Protein AF-A0A960ZKA9-F1 (afdb_monomer)

pLDDT: mean 83.24, std 16.45, range [34.72, 97.81]

Structure (mmCIF, N/CA/C/O backbone):
data_AF-A0A960ZKA9-F1
#
_entry.id   AF-A0A960ZKA9-F1
#
loop_
_atom_site.group_PDB
_atom_site.id
_atom_site.type_symbol
_atom_site.label_atom_id
_atom_site.label_alt_id
_atom_site.label_comp_id
_atom_site.label_asym_id
_atom_site.label_entity_id
_atom_site.label_seq_id
_atom_site.pdbx_PDB_ins_code
_atom_site.Cartn_x
_atom_site.Cartn_y
_atom_site.Cartn_z
_atom_site.occupancy
_atom_site.B_iso_or_equiv
_atom_site.auth_seq_id
_atom_site.auth_comp_id
_atom_site.auth_asym_id
_atom_site.auth_atom_id
_atom_site.pdbx_PDB_model_num
ATOM 1 N N . MET A 1 1 ? 3.358 -54.746 -3.553 1.00 41.62 1 MET A N 1
ATOM 2 C CA . MET A 1 1 ? 4.132 -53.650 -4.175 1.00 41.62 1 MET A CA 1
ATOM 3 C C . MET A 1 1 ? 4.213 -52.519 -3.163 1.00 41.62 1 MET A C 1
ATOM 5 O O . MET A 1 1 ? 3.172 -52.008 -2.783 1.00 41.62 1 MET A O 1
ATOM 9 N N . LYS A 1 2 ? 5.404 -52.227 -2.625 1.00 34.72 2 LYS A N 1
ATOM 10 C CA . LYS A 1 2 ? 5.626 -51.070 -1.739 1.00 34.72 2 LYS A CA 1
ATOM 11 C C . LYS A 1 2 ? 5.834 -49.834 -2.626 1.00 34.72 2 LYS A C 1
ATOM 13 O O . LYS A 1 2 ? 6.643 -49.948 -3.547 1.00 34.72 2 LYS A O 1
ATOM 18 N N . PRO A 1 3 ? 5.165 -48.696 -2.384 1.00 40.94 3 PRO A N 1
ATOM 19 C CA . PRO A 1 3 ? 5.492 -47.473 -3.094 1.00 40.94 3 PRO A CA 1
ATOM 20 C C . PRO A 1 3 ? 6.845 -46.967 -2.589 1.00 40.94 3 PRO A C 1
ATOM 22 O O . PRO A 1 3 ? 7.052 -46.793 -1.387 1.00 40.94 3 PRO A O 1
ATOM 25 N N . SER A 1 4 ? 7.783 -46.781 -3.513 1.00 42.44 4 SER A N 1
ATOM 26 C CA . SER A 1 4 ? 9.026 -46.064 -3.262 1.00 42.44 4 SER A CA 1
ATOM 27 C C . SER A 1 4 ? 8.693 -44.580 -3.121 1.00 42.44 4 SER A C 1
ATOM 29 O O . SER A 1 4 ? 8.422 -43.918 -4.121 1.00 42.44 4 SER A O 1
ATOM 31 N N . PHE A 1 5 ? 8.696 -44.067 -1.891 1.00 46.38 5 PHE A N 1
ATOM 32 C CA . PHE A 1 5 ? 8.705 -42.627 -1.649 1.00 46.38 5 PHE A CA 1
ATOM 33 C C . PHE A 1 5 ? 9.941 -42.030 -2.331 1.00 46.38 5 PHE A C 1
ATOM 35 O O . PHE A 1 5 ? 11.070 -42.471 -2.097 1.00 46.38 5 PHE A O 1
ATOM 42 N N . GLY A 1 6 ? 9.710 -41.092 -3.248 1.00 52.59 6 GLY A N 1
ATOM 43 C CA . GLY A 1 6 ? 10.745 -40.528 -4.097 1.00 52.59 6 GLY A CA 1
ATOM 44 C C . GLY A 1 6 ? 11.708 -39.679 -3.278 1.00 52.59 6 GLY A C 1
ATOM 45 O O . GLY A 1 6 ? 11.325 -38.671 -2.698 1.00 52.59 6 GLY A O 1
ATOM 46 N N . PHE A 1 7 ? 12.989 -40.042 -3.299 1.00 50.56 7 PHE A N 1
ATOM 47 C CA . PHE A 1 7 ? 14.103 -39.289 -2.707 1.00 50.56 7 PHE A CA 1
ATOM 48 C C . PHE A 1 7 ? 14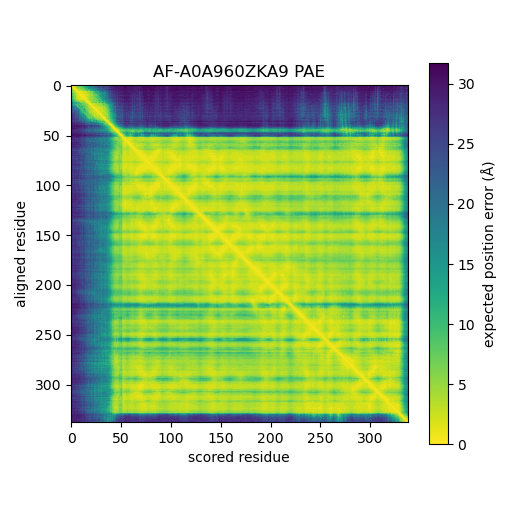.103 -37.785 -3.078 1.00 50.56 7 PHE A C 1
ATOM 50 O O . PHE A 1 7 ? 14.606 -36.955 -2.326 1.00 50.56 7 PHE A O 1
ATOM 57 N N . ARG A 1 8 ? 13.474 -37.421 -4.207 1.00 48.00 8 ARG A N 1
ATOM 58 C CA . ARG A 1 8 ? 13.276 -36.035 -4.657 1.00 48.00 8 ARG A CA 1
ATOM 59 C C . ARG A 1 8 ? 12.312 -35.214 -3.785 1.00 48.00 8 ARG A C 1
ATOM 61 O O . ARG A 1 8 ? 12.590 -34.043 -3.566 1.00 48.00 8 ARG A O 1
ATOM 68 N N . GLU A 1 9 ? 11.243 -35.800 -3.242 1.00 50.28 9 GLU A N 1
ATOM 69 C CA . GLU A 1 9 ? 10.318 -35.082 -2.341 1.00 50.28 9 GLU A CA 1
ATOM 70 C C . GLU A 1 9 ? 10.948 -34.811 -0.972 1.00 50.28 9 GLU A C 1
ATOM 72 O O . GLU A 1 9 ? 10.720 -33.763 -0.371 1.00 50.28 9 GLU A O 1
ATOM 77 N N . VAL A 1 10 ? 11.794 -35.728 -0.495 1.00 52.53 10 VAL A N 1
ATOM 78 C CA . VAL A 1 10 ? 12.531 -35.560 0.766 1.00 52.53 10 VAL A CA 1
ATOM 79 C C . VAL A 1 10 ? 13.579 -34.451 0.635 1.00 52.53 10 VAL A C 1
ATOM 81 O O . VAL A 1 10 ? 13.712 -33.625 1.534 1.00 52.53 10 VAL A O 1
ATOM 84 N N . LEU A 1 11 ? 14.275 -34.376 -0.504 1.00 44.28 11 LEU A N 1
ATOM 85 C CA . LEU A 1 11 ? 15.235 -33.306 -0.796 1.00 44.28 11 LEU A CA 1
ATOM 86 C C . LEU A 1 11 ? 14.566 -31.935 -0.958 1.00 44.28 11 LEU A C 1
ATOM 88 O O . LEU A 1 11 ? 15.066 -30.966 -0.395 1.00 44.28 11 LEU A O 1
ATOM 92 N N . ALA A 1 12 ? 13.424 -31.843 -1.647 1.00 49.66 12 ALA A N 1
ATOM 93 C CA . ALA A 1 12 ? 12.687 -30.583 -1.780 1.00 49.66 12 ALA A CA 1
ATOM 94 C C . ALA A 1 12 ? 12.218 -30.042 -0.416 1.00 49.66 12 ALA A C 1
ATOM 96 O O . ALA A 1 12 ? 12.373 -28.855 -0.130 1.00 49.66 12 ALA A O 1
ATOM 97 N N . ARG A 1 13 ? 11.741 -30.923 0.476 1.00 45.09 13 ARG A N 1
ATOM 98 C CA . ARG A 1 13 ? 11.375 -30.544 1.851 1.00 45.09 13 ARG A CA 1
ATOM 99 C C . ARG A 1 13 ? 12.590 -30.134 2.691 1.00 45.09 13 ARG A C 1
ATOM 101 O O . ARG A 1 13 ? 12.490 -29.184 3.455 1.00 45.09 13 ARG A O 1
ATOM 108 N N . LEU A 1 14 ? 13.746 -30.782 2.523 1.00 37.84 14 LEU A N 1
ATOM 109 C CA . LEU A 1 14 ? 14.988 -30.413 3.222 1.00 37.84 14 LEU A CA 1
ATOM 110 C C . LEU A 1 14 ? 15.571 -29.063 2.764 1.00 37.84 14 LEU A C 1
ATOM 112 O O . LEU A 1 14 ? 16.174 -28.361 3.577 1.00 37.84 14 LEU A O 1
ATOM 116 N N . PHE A 1 15 ? 15.380 -28.677 1.498 1.00 43.25 15 PHE A N 1
ATOM 117 C CA . PHE A 1 15 ? 15.759 -27.347 1.005 1.00 43.25 15 PHE A CA 1
ATOM 118 C C . PHE A 1 15 ? 14.801 -26.252 1.497 1.00 43.25 15 PHE A C 1
ATOM 120 O O . PHE A 1 15 ? 15.273 -25.217 1.960 1.00 43.25 15 PHE A O 1
ATOM 127 N N . ALA A 1 16 ? 13.485 -26.501 1.503 1.00 46.50 16 ALA A N 1
ATOM 128 C CA . ALA A 1 16 ? 12.503 -25.567 2.066 1.00 46.50 16 ALA A CA 1
ATOM 129 C C . ALA A 1 16 ? 12.728 -25.319 3.571 1.00 46.50 16 ALA A C 1
ATOM 131 O O . ALA A 1 16 ? 12.686 -24.177 4.026 1.00 46.50 16 ALA A O 1
ATOM 132 N N . TYR A 1 17 ? 13.067 -26.370 4.329 1.00 43.31 17 TYR A N 1
ATOM 133 C CA . TYR A 1 17 ? 13.415 -26.252 5.748 1.00 43.31 17 TYR A CA 1
ATOM 134 C C . TYR A 1 17 ? 14.697 -25.438 5.985 1.00 43.31 17 TYR A C 1
ATOM 136 O O . TYR A 1 17 ? 14.750 -24.650 6.926 1.00 43.31 17 TYR A O 1
ATOM 144 N N . ASN A 1 18 ? 15.725 -25.586 5.141 1.00 39.25 18 ASN A N 1
ATOM 145 C CA . ASN A 1 18 ? 16.979 -24.841 5.301 1.00 39.25 18 ASN A CA 1
ATOM 146 C C . ASN A 1 18 ? 16.810 -23.338 5.052 1.00 39.25 18 ASN A C 1
ATOM 148 O O . ASN A 1 18 ? 17.348 -22.553 5.826 1.00 39.25 18 ASN A O 1
ATOM 152 N N . VAL A 1 19 ? 16.027 -22.938 4.040 1.00 49.00 19 VAL A N 1
ATOM 153 C CA . VAL A 1 19 ? 15.750 -21.516 3.757 1.00 49.00 19 VAL A CA 1
ATOM 154 C C . VAL A 1 19 ? 15.014 -20.862 4.931 1.00 49.00 19 VAL A C 1
ATOM 156 O O . VAL A 1 19 ? 15.377 -19.758 5.344 1.00 49.00 19 VAL A O 1
ATOM 159 N N . TRP A 1 20 ? 14.048 -21.572 5.522 1.00 41.81 20 TRP A N 1
ATOM 160 C CA . TRP A 1 20 ? 13.315 -21.133 6.712 1.00 41.81 20 TRP A CA 1
ATOM 161 C C . TRP A 1 20 ? 14.233 -20.936 7.929 1.00 41.81 20 TRP A C 1
ATOM 163 O O . TRP A 1 20 ? 14.179 -19.889 8.573 1.00 41.81 20 TRP A O 1
ATOM 173 N N . TYR A 1 21 ? 15.143 -21.878 8.207 1.00 46.72 21 TYR A N 1
ATOM 174 C CA . TYR A 1 21 ? 16.095 -21.747 9.318 1.00 46.72 21 TYR A CA 1
ATOM 175 C C . TYR A 1 21 ? 17.110 -20.619 9.115 1.00 46.72 21 TYR A C 1
ATOM 177 O O . TYR A 1 21 ? 17.414 -19.921 10.080 1.00 46.72 21 TYR A O 1
ATOM 185 N N . THR A 1 22 ? 17.605 -20.388 7.894 1.00 47.97 22 THR A N 1
ATOM 186 C CA . THR A 1 22 ? 18.491 -19.242 7.615 1.00 47.97 22 THR A CA 1
ATOM 187 C C . THR A 1 22 ? 17.783 -17.901 7.776 1.00 47.97 22 THR A C 1
ATOM 189 O O . THR A 1 22 ? 18.390 -16.968 8.294 1.00 47.97 22 THR A O 1
ATOM 192 N N . ARG A 1 23 ? 16.496 -17.803 7.409 1.00 48.22 23 ARG A N 1
ATOM 193 C CA . ARG A 1 23 ? 15.689 -16.591 7.624 1.00 48.22 23 ARG A CA 1
ATOM 194 C C . ARG A 1 23 ? 15.416 -16.357 9.109 1.00 48.22 23 ARG A C 1
ATOM 196 O O . ARG A 1 23 ? 15.652 -15.258 9.588 1.00 48.22 23 ARG A O 1
ATOM 203 N N . ILE A 1 24 ? 15.039 -17.395 9.861 1.00 55.94 24 ILE A N 1
ATOM 204 C CA . ILE A 1 24 ? 14.863 -17.311 11.322 1.00 55.94 24 ILE A CA 1
ATOM 205 C C . ILE A 1 24 ? 16.167 -16.913 12.022 1.00 55.94 24 ILE A C 1
ATOM 207 O O . ILE A 1 24 ? 16.141 -16.077 12.920 1.00 55.94 24 ILE A O 1
ATOM 211 N N . PHE A 1 25 ? 17.311 -17.477 11.619 1.00 52.53 25 PHE A N 1
ATOM 212 C CA . PHE A 1 25 ? 18.606 -17.108 12.197 1.00 52.53 25 PHE A CA 1
ATOM 213 C C . PHE A 1 25 ? 18.996 -15.666 11.869 1.00 52.53 25 PHE A C 1
ATOM 215 O O . PHE A 1 25 ? 19.505 -14.984 12.751 1.00 52.53 25 PHE A O 1
ATOM 222 N N . ALA A 1 26 ? 18.734 -15.183 10.651 1.00 56.62 26 ALA A N 1
ATOM 223 C CA . ALA A 1 26 ? 18.973 -13.788 10.284 1.00 56.62 26 ALA A CA 1
ATOM 224 C C . ALA A 1 26 ? 18.063 -12.825 11.069 1.00 56.62 26 ALA A C 1
ATOM 226 O O . ALA A 1 26 ? 18.547 -11.820 11.579 1.00 56.62 26 ALA A O 1
ATOM 227 N N . ILE A 1 27 ? 16.785 -13.181 11.252 1.00 55.78 27 ILE A N 1
ATOM 228 C CA . ILE A 1 27 ? 15.822 -12.437 12.079 1.00 55.78 27 ILE A CA 1
ATOM 229 C C . ILE A 1 27 ? 16.296 -12.389 13.540 1.00 55.78 27 ILE A C 1
ATOM 231 O O . ILE A 1 27 ? 16.401 -11.314 14.122 1.00 55.78 27 ILE A O 1
ATOM 235 N N . LEU A 1 28 ? 16.666 -13.532 14.131 1.00 53.75 28 LEU A N 1
ATOM 236 C CA . LEU A 1 28 ? 17.176 -13.601 15.507 1.00 53.75 28 LEU A CA 1
ATOM 237 C C . LEU A 1 28 ? 18.485 -12.826 15.691 1.00 53.75 28 LEU A C 1
ATOM 239 O O . LEU A 1 28 ? 18.663 -12.174 16.717 1.00 53.75 28 LEU A O 1
ATOM 243 N N . PHE A 1 29 ? 19.397 -12.880 14.718 1.00 53.72 29 PHE A N 1
ATOM 244 C CA . PHE A 1 29 ? 20.678 -12.177 14.794 1.00 53.72 29 PHE A CA 1
ATOM 245 C C . PHE A 1 29 ? 20.518 -10.662 14.596 1.00 53.72 29 PHE A C 1
ATOM 247 O O . PHE A 1 29 ? 21.179 -9.895 15.293 1.00 53.72 29 PHE A O 1
ATOM 254 N N . GLY A 1 30 ? 19.598 -10.227 13.726 1.00 55.41 30 GLY A N 1
ATOM 255 C CA . GLY A 1 30 ? 19.222 -8.818 13.568 1.00 55.41 30 GLY A CA 1
ATOM 256 C C . GLY A 1 30 ? 18.557 -8.242 14.822 1.00 55.41 30 GLY A C 1
ATOM 257 O O . GLY A 1 30 ? 18.930 -7.164 15.278 1.00 55.41 30 GLY A O 1
ATOM 258 N N . ILE A 1 31 ? 17.653 -9.000 15.454 1.00 55.69 31 ILE A N 1
ATOM 259 C CA . ILE A 1 31 ? 16.994 -8.601 16.710 1.00 55.69 31 ILE A CA 1
ATOM 260 C C . ILE A 1 31 ? 18.002 -8.519 17.869 1.00 55.69 31 ILE A C 1
ATOM 262 O O . ILE A 1 31 ? 17.953 -7.578 18.661 1.00 55.69 31 ILE A O 1
ATOM 266 N N . LEU A 1 32 ? 18.943 -9.467 17.970 1.00 52.81 32 LEU A N 1
ATOM 267 C CA . LEU A 1 32 ? 19.954 -9.485 19.037 1.00 52.81 32 LEU A CA 1
ATOM 268 C C . LEU A 1 32 ? 20.963 -8.331 18.939 1.00 52.81 32 LEU A C 1
ATOM 270 O O . LEU A 1 32 ? 21.436 -7.869 19.976 1.00 52.81 32 LEU A O 1
ATOM 274 N N . PHE A 1 33 ? 21.279 -7.847 17.733 1.00 54.06 33 PHE A N 1
ATOM 275 C CA . PHE A 1 33 ? 22.180 -6.701 17.559 1.00 54.06 33 PHE A CA 1
ATOM 276 C C . PHE A 1 33 ? 21.531 -5.368 17.964 1.00 54.06 33 PHE A C 1
ATOM 278 O O . PHE A 1 33 ? 22.222 -4.486 18.468 1.00 54.06 33 PHE A O 1
ATOM 285 N N . LEU A 1 34 ? 20.209 -5.237 17.812 1.00 50.31 34 LEU A N 1
ATOM 286 C CA . LEU A 1 34 ? 19.469 -4.012 18.139 1.00 50.31 34 LEU A CA 1
ATOM 287 C C . LEU A 1 34 ? 19.014 -3.953 19.609 1.00 50.31 34 LEU A C 1
ATOM 289 O O . LEU A 1 34 ? 18.897 -2.869 20.179 1.00 50.31 34 LEU A O 1
ATOM 293 N N . TYR A 1 35 ? 18.837 -5.103 20.270 1.00 50.50 35 TYR A N 1
ATOM 294 C CA . TYR A 1 35 ? 18.431 -5.154 21.684 1.00 50.50 35 TYR A CA 1
ATOM 295 C C . TYR A 1 35 ? 19.491 -4.626 22.663 1.00 50.50 35 TYR A C 1
ATOM 297 O O . TYR A 1 35 ? 19.177 -4.356 23.820 1.00 50.50 35 TYR A O 1
ATOM 305 N N . SER A 1 36 ? 20.745 -4.469 22.226 1.00 48.38 36 SER A N 1
ATOM 306 C CA . SER A 1 36 ? 21.819 -3.984 23.096 1.00 48.38 36 SER A CA 1
ATOM 307 C C . SER A 1 36 ? 21.845 -2.458 23.274 1.00 48.38 36 SER A C 1
ATOM 309 O O . SER A 1 36 ? 22.686 -1.985 24.037 1.00 48.38 36 SER A O 1
ATOM 311 N N . CYS A 1 37 ? 20.944 -1.702 22.624 1.00 49.12 37 CYS A N 1
ATOM 312 C CA . CYS A 1 37 ? 20.992 -0.231 22.605 1.00 49.12 37 CYS A CA 1
ATOM 313 C C . CYS A 1 37 ? 19.674 0.516 22.901 1.00 49.12 37 CYS A C 1
ATOM 315 O O . CYS A 1 37 ? 19.700 1.740 22.924 1.00 49.12 37 CYS A O 1
ATOM 317 N N . SER A 1 38 ? 18.541 -0.141 23.175 1.00 42.56 38 SER A N 1
ATOM 318 C CA . SER A 1 38 ? 17.281 0.561 23.496 1.00 42.56 38 SER A CA 1
ATOM 319 C C . SER A 1 38 ? 16.879 0.343 24.961 1.00 42.56 38 SER A C 1
ATOM 321 O O . SER A 1 38 ? 16.308 -0.683 25.327 1.00 42.56 38 SER A O 1
ATOM 323 N N . ASN A 1 39 ? 17.223 1.303 25.829 1.00 41.56 39 ASN A N 1
ATOM 324 C CA . ASN A 1 39 ? 16.786 1.351 27.235 1.00 41.56 39 ASN A CA 1
ATOM 325 C C . ASN A 1 39 ? 15.595 2.297 27.472 1.00 41.56 39 ASN A C 1
ATOM 327 O O . ASN A 1 39 ? 15.142 2.430 28.611 1.00 41.56 39 ASN A O 1
ATOM 331 N N . ASN A 1 40 ? 15.031 2.895 26.424 1.00 44.47 40 ASN A N 1
ATOM 332 C CA . ASN A 1 40 ? 13.803 3.669 26.541 1.00 44.47 40 ASN A CA 1
ATOM 333 C C . ASN A 1 40 ? 12.629 2.720 26.303 1.00 44.47 40 ASN A C 1
ATOM 335 O O . ASN A 1 40 ? 12.367 2.285 25.189 1.00 44.47 40 ASN A O 1
ATOM 339 N N . ARG A 1 41 ? 11.956 2.316 27.389 1.00 47.47 41 ARG A N 1
ATOM 340 C CA . ARG A 1 41 ? 10.705 1.548 27.320 1.00 47.47 41 ARG A CA 1
ATOM 341 C C . ARG A 1 41 ? 9.607 2.428 26.727 1.00 47.47 41 ARG A C 1
ATOM 343 O O . ARG A 1 41 ? 8.803 2.993 27.468 1.00 47.47 41 ARG A O 1
ATOM 350 N N . GLU A 1 42 ? 9.575 2.521 25.411 1.00 55.06 42 GLU A N 1
ATOM 351 C CA . GLU A 1 42 ? 8.448 3.079 24.681 1.00 55.06 42 GLU A CA 1
ATOM 352 C C . GLU A 1 42 ? 7.296 2.070 24.641 1.00 55.06 42 GLU A C 1
ATOM 354 O O . GLU A 1 42 ? 7.459 0.861 24.864 1.00 55.06 42 GLU A O 1
ATOM 359 N N . LEU A 1 43 ? 6.079 2.599 24.522 1.00 56.72 43 LEU A N 1
ATOM 360 C CA . LEU A 1 43 ? 4.858 1.809 24.612 1.00 56.72 43 LEU A CA 1
ATOM 361 C C . LEU A 1 43 ? 4.796 0.851 23.412 1.00 56.72 43 LEU A C 1
ATOM 363 O O . LEU A 1 43 ? 5.000 1.290 22.285 1.00 56.72 43 LEU A O 1
ATOM 367 N N . PRO A 1 44 ? 4.492 -0.446 23.618 1.00 64.81 44 PRO A N 1
ATOM 368 C CA . PRO A 1 44 ? 4.395 -1.384 22.506 1.00 64.81 44 PRO A CA 1
ATOM 369 C C . PRO A 1 44 ? 3.348 -0.896 21.502 1.00 64.81 44 PRO A C 1
ATOM 371 O O . PRO A 1 44 ? 2.271 -0.447 21.915 1.00 64.81 44 PRO A O 1
ATOM 374 N N . VAL A 1 45 ? 3.652 -1.016 20.205 1.00 70.88 45 VAL A N 1
ATOM 375 C CA . VAL A 1 45 ? 2.687 -0.742 19.135 1.00 70.88 45 VAL A CA 1
ATOM 376 C C . VAL A 1 45 ? 1.454 -1.593 19.402 1.00 70.88 45 VAL A C 1
ATOM 378 O O . VAL A 1 45 ? 1.523 -2.824 19.460 1.00 70.88 45 VAL A O 1
ATOM 381 N N . LYS A 1 46 ? 0.309 -0.944 19.618 1.00 71.12 46 LYS A N 1
ATOM 382 C CA . LYS A 1 46 ? -0.937 -1.684 19.784 1.00 71.12 46 LYS A CA 1
ATOM 383 C C . LYS A 1 46 ? -1.406 -2.090 18.405 1.00 71.12 46 LYS A C 1
ATOM 385 O O . LYS A 1 46 ? -1.771 -1.248 17.588 1.00 71.12 46 LYS A O 1
ATOM 390 N N . LEU A 1 47 ? -1.401 -3.394 18.183 1.00 69.00 47 LEU A N 1
ATOM 391 C CA . LEU A 1 47 ? -2.092 -3.994 17.061 1.00 69.00 47 LEU A CA 1
ATOM 392 C C . LEU A 1 47 ? -3.563 -4.080 17.449 1.00 69.00 47 LEU A C 1
ATOM 394 O O . LEU A 1 47 ? -3.903 -4.684 18.471 1.00 69.00 47 LEU A O 1
ATOM 398 N N . SER A 1 48 ? -4.443 -3.462 16.670 1.00 58.25 48 SER A N 1
ATOM 399 C CA . SER A 1 48 ? -5.861 -3.743 16.837 1.00 58.25 48 SER A CA 1
ATOM 400 C C . SER A 1 48 ? -6.141 -5.128 16.259 1.00 58.25 48 SER A C 1
ATOM 402 O O . SER A 1 48 ? -6.163 -5.298 15.047 1.00 58.25 48 SER A O 1
ATOM 404 N N . LYS A 1 49 ? -6.341 -6.121 17.134 1.00 44.47 49 LYS A N 1
ATOM 405 C CA . LYS A 1 49 ? -6.985 -7.400 16.774 1.00 44.47 49 LYS A CA 1
ATOM 406 C C . LYS A 1 49 ? -8.508 -7.281 16.685 1.00 44.47 49 LYS A C 1
ATOM 408 O O . LYS A 1 49 ? -9.171 -8.207 16.230 1.00 44.47 49 LYS A O 1
ATOM 413 N N . GLU A 1 50 ? -9.073 -6.172 17.160 1.00 50.88 50 GLU A N 1
ATOM 414 C CA . GLU A 1 50 ? -10.474 -5.851 16.908 1.00 50.88 50 GLU A CA 1
ATOM 415 C C . GLU A 1 50 ? -10.630 -5.429 15.446 1.00 50.88 50 GLU A C 1
ATOM 417 O O . GLU A 1 50 ? -9.717 -4.792 14.909 1.00 50.88 50 GLU A O 1
ATOM 422 N N . PRO A 1 51 ? -11.755 -5.765 14.790 1.00 51.91 51 PRO A N 1
ATOM 423 C CA . PRO A 1 51 ? -11.922 -5.480 13.380 1.00 51.91 51 PRO A CA 1
ATOM 424 C C . PRO A 1 51 ? -11.923 -3.977 13.152 1.00 51.91 51 PRO A C 1
ATOM 426 O O . PRO A 1 51 ? -12.873 -3.278 13.497 1.00 51.91 51 PRO A O 1
ATOM 429 N N . THR A 1 52 ? -10.825 -3.482 12.598 1.00 68.19 52 THR A N 1
ATOM 430 C CA . THR A 1 52 ? -10.646 -2.084 12.200 1.00 68.19 52 THR A CA 1
ATOM 431 C C . THR A 1 52 ? -11.335 -1.806 10.878 1.00 68.19 52 THR A C 1
ATOM 433 O O . THR A 1 52 ? -11.883 -0.728 10.672 1.00 68.19 52 THR A O 1
ATOM 436 N N . PHE A 1 53 ? -11.383 -2.815 10.014 1.00 86.88 53 PHE A N 1
ATOM 437 C CA . PHE A 1 53 ? -12.094 -2.778 8.747 1.00 86.88 53 PHE A CA 1
ATOM 438 C C . PHE A 1 53 ? -13.404 -3.554 8.874 1.00 86.88 53 PHE A C 1
ATOM 440 O O . PHE A 1 53 ? -13.485 -4.746 8.566 1.00 86.88 53 PHE A O 1
ATOM 447 N N . GLN A 1 54 ? -14.422 -2.876 9.407 1.00 91.31 54 GLN A N 1
ATOM 448 C CA . GLN A 1 54 ? -15.750 -3.453 9.617 1.00 91.31 54 GLN A CA 1
ATOM 449 C C . GLN A 1 54 ? -16.633 -3.260 8.399 1.00 91.31 54 GLN A C 1
ATOM 451 O O . GLN A 1 54 ? -16.671 -2.178 7.815 1.00 91.31 54 GLN A O 1
ATOM 456 N N . LEU A 1 55 ? -17.408 -4.286 8.078 1.00 92.00 55 LEU A N 1
ATOM 457 C CA . LEU A 1 55 ? -18.458 -4.221 7.077 1.00 92.00 55 LEU A CA 1
ATOM 458 C C . LEU A 1 55 ? -19.762 -3.698 7.685 1.00 92.00 55 LEU A C 1
ATOM 460 O O . LEU A 1 55 ? -20.032 -3.858 8.877 1.00 92.00 55 LEU A O 1
ATOM 464 N N . THR A 1 56 ? -20.626 -3.129 6.848 1.00 91.31 56 THR A N 1
ATOM 465 C CA . THR A 1 56 ? -21.984 -2.692 7.238 1.00 91.31 56 THR A CA 1
ATOM 466 C C . THR A 1 56 ? -22.832 -3.787 7.875 1.00 91.31 56 THR A C 1
ATOM 468 O O . THR A 1 56 ? -23.698 -3.500 8.702 1.00 91.31 56 THR A O 1
ATOM 471 N N . ASN A 1 57 ? -22.591 -5.043 7.502 1.00 87.44 57 ASN A N 1
ATOM 472 C CA . ASN A 1 57 ? -23.286 -6.212 8.036 1.00 87.44 57 ASN A CA 1
ATOM 473 C C . ASN A 1 57 ? -22.743 -6.676 9.408 1.00 87.44 57 ASN A C 1
ATOM 475 O O . ASN A 1 57 ? -23.250 -7.652 9.961 1.00 87.44 57 ASN A O 1
ATOM 479 N N . GLY A 1 58 ? -21.744 -5.980 9.969 1.00 85.50 58 GLY A N 1
ATOM 480 C CA . GLY A 1 58 ? -21.077 -6.314 11.232 1.00 85.50 58 GLY A CA 1
ATOM 481 C C . GLY A 1 58 ? -19.954 -7.348 11.101 1.00 85.50 58 GLY A C 1
ATOM 482 O O . GLY A 1 58 ? -19.336 -7.694 12.106 1.00 85.50 58 GLY A O 1
ATOM 483 N N . GLY A 1 59 ? -19.700 -7.847 9.889 1.00 88.12 59 GLY A N 1
ATOM 484 C CA . GLY A 1 59 ? -18.553 -8.686 9.562 1.00 88.12 59 GLY A CA 1
ATOM 485 C C . GLY A 1 59 ? -17.249 -7.895 9.458 1.00 88.12 59 GLY A C 1
ATOM 486 O O . GLY A 1 59 ? -17.209 -6.675 9.628 1.00 88.12 59 GLY A O 1
ATOM 487 N N . THR A 1 60 ? -16.172 -8.611 9.163 1.00 89.56 60 THR A N 1
ATOM 488 C CA . THR A 1 60 ? -14.808 -8.082 9.059 1.00 89.56 60 THR A CA 1
ATOM 489 C C . THR A 1 60 ? -14.311 -8.288 7.635 1.00 89.56 60 THR A C 1
ATOM 491 O O . THR A 1 60 ? -14.699 -9.264 6.995 1.00 89.56 60 THR A O 1
ATOM 494 N N . ILE A 1 61 ? -13.495 -7.365 7.118 1.00 89.44 61 ILE A N 1
ATOM 495 C CA . ILE A 1 61 ? -12.871 -7.556 5.798 1.00 89.44 61 ILE A CA 1
ATOM 496 C C . ILE A 1 61 ? -11.792 -8.645 5.858 1.00 89.44 61 ILE A C 1
ATOM 498 O O . ILE A 1 61 ? -11.781 -9.508 4.994 1.00 89.44 61 ILE A O 1
ATOM 502 N N . SER A 1 62 ? -10.926 -8.620 6.878 1.00 87.69 62 SER A N 1
ATOM 503 C CA . SER A 1 62 ? -9.904 -9.659 7.090 1.00 87.69 62 SER A CA 1
ATOM 504 C C . SER A 1 62 ? -10.522 -10.900 7.725 1.00 87.69 62 SER A C 1
ATOM 506 O O . SER A 1 62 ? -11.299 -10.760 8.685 1.00 87.69 62 SER A O 1
ATOM 508 N N . THR A 1 63 ? -10.185 -12.085 7.220 1.00 85.25 63 THR A N 1
ATOM 509 C CA . THR A 1 63 ? -10.687 -13.376 7.701 1.00 85.25 63 THR A CA 1
ATOM 510 C C . THR A 1 63 ? -9.586 -14.436 7.710 1.00 85.25 63 THR A C 1
ATOM 512 O O . THR A 1 63 ? -8.717 -14.459 6.857 1.00 85.25 63 THR A O 1
ATOM 515 N N . ASP A 1 64 ? -9.683 -15.425 8.598 1.00 84.62 64 ASP A N 1
ATOM 516 C CA . ASP A 1 64 ? -8.708 -16.525 8.698 1.00 84.62 64 ASP A CA 1
ATOM 517 C C . ASP A 1 64 ? -8.854 -17.606 7.604 1.00 84.62 64 ASP A C 1
ATOM 519 O O . ASP A 1 64 ? -8.330 -18.717 7.731 1.00 84.62 64 ASP A O 1
ATOM 523 N N . LEU A 1 65 ? -9.614 -17.322 6.542 1.00 87.50 65 LEU A N 1
ATOM 524 C CA . LEU A 1 65 ? -9.971 -18.293 5.504 1.00 87.50 65 LEU A CA 1
ATOM 525 C C . LEU A 1 65 ? -9.178 -18.119 4.211 1.00 87.50 65 LEU A C 1
ATOM 527 O O . LEU A 1 65 ? -8.989 -19.096 3.483 1.00 87.50 65 LEU A O 1
ATOM 531 N N . TYR A 1 66 ? -8.748 -16.898 3.924 1.00 92.50 66 TYR A N 1
ATOM 532 C CA . TYR A 1 66 ? -8.142 -16.503 2.660 1.00 92.50 66 TYR A CA 1
ATOM 533 C C . TYR A 1 66 ? -6.949 -15.593 2.941 1.00 92.50 66 TYR A C 1
ATOM 535 O O . TYR A 1 66 ? -6.705 -15.194 4.074 1.00 92.50 66 TYR A O 1
ATOM 543 N N . ASN A 1 67 ? -6.161 -15.301 1.916 1.00 93.31 67 ASN A N 1
ATOM 544 C CA . ASN A 1 67 ? -5.098 -14.319 2.025 1.00 93.31 67 ASN A CA 1
ATOM 545 C C . ASN A 1 67 ? -5.660 -12.939 1.692 1.00 93.31 67 ASN A C 1
ATOM 547 O O . ASN A 1 67 ? -5.914 -12.648 0.523 1.00 93.31 67 ASN A O 1
ATOM 551 N N . GLU A 1 68 ? -5.780 -12.071 2.691 1.00 94.19 68 GLU A N 1
ATOM 552 C CA . GLU A 1 68 ? -5.953 -10.635 2.512 1.00 94.19 68 GLU A CA 1
ATOM 553 C C . GLU A 1 68 ? -4.615 -9.917 2.746 1.00 94.19 68 GLU A C 1
ATOM 555 O O . GLU A 1 68 ? -4.030 -9.960 3.827 1.00 94.19 68 GLU A O 1
ATOM 560 N N . TYR A 1 69 ? -4.091 -9.239 1.726 1.00 94.44 69 TYR A N 1
ATOM 561 C CA . TYR A 1 69 ? -2.722 -8.714 1.774 1.00 94.44 69 TYR A CA 1
ATOM 562 C C . TYR A 1 69 ? -2.560 -7.347 1.112 1.00 94.44 69 TYR A C 1
ATOM 564 O O . TYR A 1 69 ? -3.414 -6.893 0.358 1.00 94.44 69 TYR A O 1
ATOM 572 N N . ASN A 1 70 ? -1.427 -6.685 1.359 1.00 94.12 70 ASN A N 1
ATOM 573 C CA . ASN A 1 70 ? -1.097 -5.375 0.784 1.00 94.12 70 ASN A CA 1
ATOM 574 C C . ASN A 1 70 ? -2.199 -4.306 0.957 1.00 94.12 70 ASN A C 1
ATOM 576 O O . ASN A 1 70 ? -2.643 -3.733 -0.042 1.00 94.12 70 ASN A O 1
ATOM 580 N N . PRO A 1 71 ? -2.690 -4.052 2.182 1.00 94.75 71 PRO A N 1
ATOM 581 C CA . PRO A 1 71 ? -3.749 -3.080 2.382 1.00 94.75 71 PRO A CA 1
ATOM 582 C C . PRO A 1 71 ? -3.221 -1.670 2.116 1.00 94.75 71 PRO A C 1
ATOM 584 O O . PRO A 1 71 ? -2.299 -1.210 2.791 1.00 94.75 71 PRO A O 1
ATOM 587 N N . VAL A 1 72 ? -3.844 -0.972 1.172 1.00 96.50 72 VAL A N 1
ATOM 588 C CA . VAL A 1 72 ? -3.615 0.444 0.882 1.00 96.50 72 VAL A CA 1
ATOM 589 C C . VAL A 1 72 ? -4.920 1.191 1.120 1.00 96.50 72 VAL A C 1
ATOM 591 O O . VAL A 1 72 ? -5.904 0.999 0.404 1.00 96.50 72 VAL A O 1
ATOM 594 N N . LEU A 1 73 ? -4.940 2.030 2.150 1.00 95.69 73 LEU A N 1
ATOM 595 C CA . LEU A 1 73 ? -6.080 2.876 2.483 1.00 95.69 73 LEU A CA 1
ATOM 596 C C . LEU A 1 73 ? -5.845 4.273 1.908 1.00 95.69 73 LEU A C 1
ATOM 598 O O . LEU A 1 73 ? -4.790 4.858 2.128 1.00 95.69 73 LEU A O 1
ATOM 602 N N . VAL A 1 74 ? -6.825 4.816 1.190 1.00 96.38 74 VAL A N 1
ATOM 603 C CA . VAL A 1 74 ? -6.766 6.179 0.640 1.00 96.38 74 VAL A CA 1
ATOM 604 C C . VAL A 1 74 ? -8.038 6.954 0.952 1.00 96.38 74 VAL A C 1
ATOM 606 O O . VAL A 1 74 ? -9.133 6.386 1.010 1.00 96.38 74 VAL A O 1
ATOM 609 N N . LYS A 1 75 ? -7.905 8.271 1.126 1.00 95.56 75 LYS A N 1
ATOM 610 C CA . LYS A 1 75 ? -9.037 9.190 1.260 1.00 95.56 75 LYS A CA 1
ATOM 611 C C . LYS A 1 75 ? -9.445 9.704 -0.119 1.00 95.56 75 LYS A C 1
ATOM 613 O O . LYS A 1 75 ? -8.649 10.293 -0.843 1.00 95.56 75 LYS A O 1
ATOM 618 N N . LEU A 1 76 ? -10.694 9.459 -0.489 1.00 96.12 76 LEU A N 1
ATOM 619 C CA . LEU A 1 76 ? -11.288 9.899 -1.745 1.00 96.12 76 LEU A CA 1
ATOM 620 C C . LEU A 1 76 ? -11.674 11.384 -1.684 1.00 96.12 76 LEU A C 1
ATOM 622 O O . LEU A 1 76 ? -11.855 11.964 -0.613 1.00 96.12 76 LEU A O 1
ATOM 626 N N . ASN A 1 77 ? -11.905 11.993 -2.848 1.00 92.81 77 ASN A N 1
ATOM 627 C CA . ASN A 1 77 ? -12.270 13.413 -2.954 1.00 92.81 77 ASN A CA 1
ATOM 628 C C . ASN A 1 77 ? -13.644 13.756 -2.330 1.00 92.81 77 ASN A C 1
ATOM 630 O O . ASN A 1 77 ? -13.945 14.915 -2.066 1.00 92.81 77 ASN A O 1
ATOM 634 N N . ASN A 1 78 ? -14.492 12.753 -2.093 1.00 93.44 78 ASN A N 1
ATOM 635 C CA . ASN A 1 78 ? -15.761 12.888 -1.368 1.00 93.44 78 ASN A CA 1
ATOM 636 C C . ASN A 1 78 ? -15.613 12.620 0.144 1.00 93.44 78 ASN A C 1
ATOM 638 O O . ASN A 1 78 ? -16.604 12.307 0.797 1.00 93.44 78 ASN A O 1
ATOM 642 N N . ASN A 1 79 ? -14.389 12.679 0.679 1.00 93.94 79 ASN A N 1
ATOM 643 C CA . ASN A 1 79 ? -14.011 12.355 2.058 1.00 93.94 79 ASN A CA 1
ATOM 644 C C . ASN A 1 79 ? -14.292 10.916 2.506 1.00 93.94 79 ASN A C 1
ATOM 646 O O . ASN A 1 79 ? -14.048 10.599 3.666 1.00 93.94 79 ASN A O 1
ATOM 650 N N . LYS A 1 80 ? -14.776 10.020 1.642 1.00 96.44 80 LYS A N 1
ATOM 651 C CA . LYS A 1 80 ? -14.865 8.592 1.969 1.00 96.44 80 LYS A CA 1
ATOM 652 C C . LYS A 1 80 ? -13.485 7.944 1.935 1.00 96.44 80 LYS A C 1
ATOM 654 O O . LYS A 1 80 ? -12.564 8.461 1.310 1.00 96.44 80 LYS A O 1
ATOM 659 N N . LEU A 1 81 ? -13.354 6.790 2.572 1.00 96.31 81 LEU A N 1
ATOM 660 C CA . LEU A 1 81 ? -12.168 5.953 2.461 1.00 96.31 81 LEU A CA 1
ATOM 661 C C . LEU A 1 81 ? -12.390 4.863 1.419 1.00 96.31 81 LEU A C 1
ATOM 663 O O . LEU A 1 81 ? -13.482 4.305 1.325 1.00 96.31 81 LEU A O 1
ATOM 667 N N . ALA A 1 82 ? -11.342 4.531 0.678 1.00 97.62 82 ALA A N 1
ATOM 668 C CA . ALA A 1 82 ? -11.271 3.315 -0.116 1.00 97.62 82 ALA A CA 1
ATOM 669 C C . ALA A 1 82 ? -10.103 2.466 0.386 1.00 97.62 82 ALA A C 1
ATOM 671 O O . ALA A 1 82 ? -8.964 2.932 0.430 1.00 97.62 82 ALA A O 1
ATOM 672 N N . LEU A 1 83 ? -10.400 1.231 0.778 1.00 97.25 83 LEU A N 1
ATOM 673 C CA . LEU A 1 83 ? -9.416 0.224 1.146 1.00 97.25 83 LEU A CA 1
ATOM 674 C C . LEU A 1 83 ? -9.189 -0.694 -0.049 1.00 97.25 83 LEU A C 1
ATOM 676 O O . LEU A 1 83 ? -10.106 -1.410 -0.448 1.00 97.25 83 LEU A O 1
ATOM 680 N N . PHE A 1 84 ? -7.974 -0.690 -0.580 1.00 97.81 84 PHE A N 1
ATOM 681 C CA . PHE A 1 84 ? -7.516 -1.622 -1.602 1.00 97.81 84 PHE A CA 1
ATOM 682 C C . PHE A 1 84 ? -6.703 -2.725 -0.942 1.00 97.81 84 PHE A C 1
ATOM 684 O O . PHE A 1 84 ? -5.872 -2.439 -0.087 1.00 97.81 84 PHE A O 1
ATOM 691 N N . TYR A 1 85 ? -6.921 -3.973 -1.329 1.00 97.19 85 TYR A N 1
ATOM 692 C CA . TYR A 1 85 ? -6.164 -5.108 -0.806 1.00 97.19 85 TYR A CA 1
ATOM 693 C C . TYR A 1 85 ? -6.150 -6.240 -1.838 1.00 97.19 85 TYR A C 1
ATOM 695 O O . TYR A 1 85 ? -7.029 -6.334 -2.694 1.00 97.19 85 TYR A O 1
ATOM 703 N N . GLY A 1 86 ? -5.119 -7.072 -1.799 1.00 96.38 86 GLY A N 1
ATOM 704 C CA . GLY A 1 86 ? -5.079 -8.324 -2.535 1.00 96.38 86 GLY A CA 1
ATOM 705 C C . GLY A 1 86 ? -5.902 -9.389 -1.818 1.00 96.38 86 GLY A C 1
ATOM 706 O O . GLY A 1 86 ? -5.875 -9.443 -0.593 1.00 96.38 86 GLY A O 1
ATOM 707 N N . PHE A 1 87 ? -6.617 -10.217 -2.570 1.00 96.00 87 PHE A N 1
ATOM 708 C CA . PHE A 1 87 ? -7.476 -11.287 -2.059 1.00 96.00 87 PHE A CA 1
ATOM 709 C C . PHE A 1 87 ? -7.357 -12.514 -2.970 1.00 96.00 87 PHE A C 1
ATOM 711 O O . PHE A 1 87 ? -7.120 -12.352 -4.168 1.00 96.00 87 PHE A O 1
ATOM 718 N N . ASP A 1 88 ? -7.472 -13.727 -2.429 1.00 95.25 88 ASP A N 1
ATOM 719 C CA . ASP A 1 88 ? -7.450 -14.985 -3.201 1.00 95.25 88 ASP A CA 1
ATOM 720 C C . ASP A 1 88 ? -8.703 -15.862 -3.005 1.00 95.25 88 ASP A C 1
ATOM 722 O O . ASP A 1 88 ? -8.790 -16.975 -3.540 1.00 95.25 88 ASP A O 1
ATOM 726 N N . GLY A 1 89 ? -9.696 -15.356 -2.272 1.00 92.69 89 GLY A N 1
ATOM 727 C CA . GLY A 1 89 ? -10.953 -16.049 -2.024 1.00 92.69 89 GLY A CA 1
ATOM 728 C C . GLY A 1 89 ? -11.993 -15.901 -3.144 1.00 92.69 89 GLY A C 1
ATOM 729 O O . GLY A 1 89 ? -11.751 -15.314 -4.198 1.00 92.69 89 GLY A O 1
ATOM 730 N N . PRO A 1 90 ? -13.193 -16.470 -2.963 1.00 90.88 90 PRO A N 1
ATOM 731 C CA . PRO A 1 90 ? -14.257 -16.376 -3.950 1.00 90.88 90 PRO A CA 1
ATOM 732 C C . PRO A 1 90 ? -14.876 -14.970 -3.976 1.00 90.88 90 PRO A C 1
ATOM 734 O O . PRO A 1 90 ? -15.193 -14.386 -2.941 1.00 90.88 90 PRO A O 1
ATOM 737 N N . CYS A 1 91 ? -15.146 -14.464 -5.179 1.00 88.62 91 CYS A N 1
ATOM 738 C CA . CYS A 1 91 ? -15.912 -13.240 -5.423 1.00 88.62 91 CYS A CA 1
ATOM 739 C C . CYS A 1 91 ? -16.828 -13.436 -6.652 1.00 88.62 91 CYS A C 1
ATOM 741 O O . CYS A 1 91 ? -16.666 -14.415 -7.378 1.00 88.62 91 CYS A O 1
ATOM 743 N N . ALA A 1 92 ? -17.791 -12.535 -6.899 1.00 81.56 92 ALA A N 1
ATOM 744 C CA . ALA A 1 92 ? -18.820 -12.706 -7.940 1.00 81.56 92 ALA A CA 1
ATOM 745 C C . ALA A 1 92 ? -18.270 -13.043 -9.344 1.00 81.56 92 ALA A C 1
ATOM 747 O O . ALA A 1 92 ? -18.863 -13.866 -10.040 1.00 81.56 92 ALA A O 1
ATOM 748 N N . ASP A 1 93 ? -17.130 -12.455 -9.717 1.00 84.25 93 ASP A N 1
ATOM 749 C CA . ASP A 1 93 ? -16.479 -12.649 -11.019 1.00 84.25 93 ASP A CA 1
ATOM 750 C C . ASP A 1 93 ? -15.046 -13.212 -10.904 1.00 84.25 93 ASP A C 1
ATOM 752 O O . ASP A 1 93 ? -14.362 -13.380 -11.915 1.00 84.25 93 ASP A O 1
ATOM 756 N N . CYS A 1 94 ? -14.569 -13.499 -9.688 1.00 90.88 94 CYS A N 1
ATOM 757 C CA . CYS A 1 94 ? -13.202 -13.962 -9.436 1.00 90.88 94 CYS A CA 1
ATOM 758 C C . CYS A 1 94 ? -13.080 -15.478 -9.596 1.00 90.88 94 CYS A C 1
ATOM 760 O O . CYS A 1 94 ? -14.022 -16.236 -9.353 1.00 90.88 94 CYS A O 1
ATOM 762 N N . THR A 1 95 ? -11.880 -15.932 -9.947 1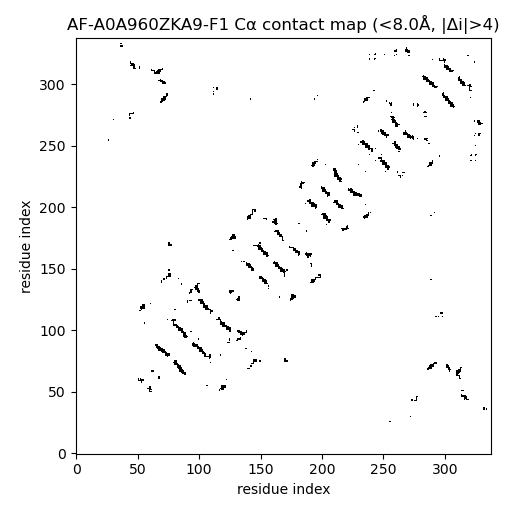.00 91.50 95 THR A N 1
ATOM 763 C CA . THR A 1 95 ? -11.534 -17.353 -9.889 1.00 91.50 95 THR A CA 1
ATOM 764 C C . THR A 1 95 ? -10.953 -17.667 -8.514 1.00 91.50 95 THR A C 1
ATOM 766 O O . THR A 1 95 ? -9.921 -17.121 -8.144 1.00 91.50 95 THR A O 1
ATOM 769 N N . GLU A 1 96 ? -11.604 -18.557 -7.765 1.00 89.81 96 GLU A N 1
ATOM 770 C CA . GLU A 1 96 ? -11.141 -18.996 -6.442 1.00 89.81 96 GLU A CA 1
ATOM 771 C C . GLU A 1 96 ? -9.704 -19.548 -6.497 1.00 89.81 96 GLU A C 1
ATOM 773 O O . GLU A 1 96 ? -9.363 -20.334 -7.389 1.00 89.81 96 GLU A O 1
ATOM 778 N N . GLY A 1 97 ? -8.864 -19.134 -5.544 1.00 89.38 97 GLY A N 1
ATOM 779 C CA . GLY A 1 97 ? -7.448 -19.497 -5.478 1.00 89.38 97 GLY A CA 1
ATOM 780 C C . GLY A 1 97 ? -6.546 -18.715 -6.437 1.00 89.38 97 GLY A C 1
ATOM 781 O O . GLY A 1 97 ? -5.348 -18.992 -6.486 1.00 89.38 97 GLY A O 1
ATOM 782 N N . LEU A 1 98 ? -7.095 -17.765 -7.205 1.00 94.88 98 LEU A N 1
ATOM 783 C CA . LEU A 1 98 ? -6.322 -16.764 -7.936 1.00 94.88 98 LEU A CA 1
ATOM 784 C C . LEU A 1 98 ? -6.429 -15.409 -7.243 1.00 94.88 98 LEU A C 1
ATOM 786 O O . LEU A 1 98 ? -7.479 -15.023 -6.740 1.00 94.88 98 LEU A O 1
ATOM 790 N N . HIS A 1 99 ? -5.331 -14.672 -7.277 1.00 95.00 99 HIS A N 1
ATOM 791 C CA . HIS A 1 99 ? -5.163 -13.374 -6.659 1.00 95.00 99 HIS A CA 1
ATOM 792 C C . HIS A 1 99 ? -5.804 -12.260 -7.490 1.00 95.00 99 HIS A C 1
ATOM 794 O O . HIS A 1 99 ? -5.588 -12.172 -8.704 1.00 95.00 99 HIS A O 1
ATOM 800 N N . HIS A 1 100 ? -6.536 -11.384 -6.810 1.00 95.06 100 HIS A N 1
ATOM 801 C CA . HIS A 1 100 ? -7.244 -10.224 -7.351 1.00 95.06 100 HIS A CA 1
ATOM 802 C C . HIS A 1 100 ? -7.040 -9.001 -6.447 1.00 95.06 100 HIS A C 1
ATOM 804 O O . HIS A 1 100 ? -6.730 -9.135 -5.266 1.00 95.06 100 HIS A O 1
ATOM 810 N N . ILE A 1 101 ? -7.217 -7.795 -7.000 1.00 96.38 101 ILE A N 1
ATOM 811 C CA . ILE A 1 101 ? -7.254 -6.553 -6.211 1.00 96.38 101 ILE A CA 1
ATOM 812 C C . ILE A 1 101 ? -8.715 -6.235 -5.902 1.00 96.38 101 ILE A C 1
ATOM 814 O O . ILE A 1 101 ? -9.505 -5.983 -6.814 1.00 96.38 101 ILE A O 1
ATOM 818 N N . MET A 1 102 ? -9.057 -6.235 -4.621 1.00 96.50 102 MET A N 1
ATOM 819 C CA . MET A 1 102 ? -10.358 -5.838 -4.100 1.00 96.50 102 MET A CA 1
ATOM 820 C C . MET A 1 102 ? -10.326 -4.386 -3.653 1.00 96.50 102 MET A C 1
ATOM 822 O O . MET A 1 102 ? -9.295 -3.878 -3.211 1.00 96.50 102 MET A O 1
ATOM 826 N N . VAL A 1 103 ? -11.480 -3.731 -3.723 1.00 97.12 103 VAL A N 1
ATOM 827 C CA . VAL A 1 103 ? -11.714 -2.434 -3.102 1.00 97.12 103 VAL A CA 1
ATOM 828 C C . VAL A 1 103 ? -12.983 -2.472 -2.262 1.00 97.12 103 VAL A C 1
ATOM 830 O O . VAL A 1 103 ? -14.019 -2.977 -2.694 1.00 97.12 103 VAL A O 1
ATOM 833 N N . ALA A 1 104 ? -12.906 -1.916 -1.059 1.00 95.94 104 ALA A N 1
ATOM 834 C CA . ALA A 1 104 ? -14.052 -1.646 -0.204 1.00 95.94 104 ALA A CA 1
ATOM 835 C C . ALA A 1 104 ? -14.134 -0.139 0.054 1.00 95.94 104 ALA A C 1
ATOM 837 O O . ALA A 1 104 ? -13.137 0.484 0.422 1.00 95.94 104 ALA A O 1
ATOM 838 N N . ILE A 1 105 ? -15.309 0.460 -0.147 1.00 97.06 105 ILE A N 1
ATOM 839 C CA . ILE A 1 105 ? -15.523 1.906 0.019 1.00 97.06 105 ILE A CA 1
ATOM 840 C C . ILE A 1 105 ? -16.310 2.148 1.303 1.00 97.06 105 ILE A C 1
ATOM 842 O O . ILE A 1 105 ? -17.259 1.422 1.596 1.00 97.06 105 ILE A O 1
ATOM 846 N N . SER A 1 106 ? -15.945 3.173 2.068 1.00 96.38 106 SER A N 1
ATOM 847 C CA . SER A 1 106 ? -16.652 3.508 3.296 1.00 96.38 106 SER A CA 1
ATOM 848 C C . SER A 1 106 ? -18.082 3.988 3.051 1.00 96.38 106 SER A C 1
ATOM 850 O O . SER A 1 106 ? -18.421 4.647 2.059 1.00 96.38 106 SER A O 1
ATOM 852 N N . THR A 1 107 ? -18.955 3.691 4.001 1.00 95.12 107 THR A N 1
ATOM 853 C CA . THR A 1 107 ? -20.378 4.042 3.928 1.00 95.12 107 THR A CA 1
ATOM 854 C C . THR A 1 107 ? -20.613 5.517 4.223 1.00 95.12 107 THR A C 1
ATOM 856 O O . THR A 1 107 ? -21.436 6.159 3.562 1.00 95.12 107 THR A O 1
ATOM 859 N N . SER A 1 108 ? -19.812 6.081 5.126 1.00 95.25 108 SER A N 1
ATOM 860 C CA . SER A 1 108 ? -19.776 7.497 5.484 1.00 95.25 108 SER A CA 1
ATOM 861 C C . SER A 1 108 ? -18.431 8.139 5.155 1.00 95.25 108 SER A C 1
ATOM 863 O O . SER A 1 108 ? -17.440 7.455 4.895 1.00 95.25 108 SER A O 1
ATOM 865 N N . GLU A 1 109 ? -18.408 9.468 5.180 1.00 95.31 109 GLU A N 1
ATOM 866 C CA . GLU A 1 109 ? -17.169 10.247 5.163 1.00 95.31 109 GLU A CA 1
ATOM 867 C C . GLU A 1 109 ? -16.291 9.889 6.375 1.00 95.31 109 GLU A C 1
ATOM 869 O O . GLU A 1 109 ? -16.797 9.495 7.432 1.00 95.31 109 GLU A O 1
ATOM 874 N N . PHE A 1 110 ? -14.979 10.005 6.195 1.00 94.31 110 PHE A N 1
ATOM 875 C CA . PHE A 1 110 ? -13.978 9.884 7.240 1.00 94.31 110 PHE A CA 1
ATOM 876 C C . PHE A 1 110 ? -13.996 11.130 8.120 1.00 94.31 110 PHE A C 1
ATOM 878 O O . PHE A 1 110 ? -13.957 12.257 7.623 1.00 94.31 110 PHE A O 1
ATOM 885 N N . ASP A 1 111 ? -14.051 10.919 9.430 1.00 89.81 111 ASP A N 1
ATOM 886 C CA . ASP A 1 111 ? -14.007 11.999 10.403 1.00 89.81 111 ASP A CA 1
ATOM 887 C C . ASP A 1 111 ? -12.561 12.269 10.828 1.00 89.81 111 ASP A C 1
ATOM 889 O O . ASP A 1 111 ? -12.022 11.614 11.723 1.00 89.81 111 ASP A O 1
ATOM 893 N N . ASP A 1 112 ? -11.957 13.284 10.208 1.00 85.31 112 ASP A N 1
ATOM 894 C CA . ASP A 1 112 ? -10.592 13.725 10.509 1.00 85.31 112 ASP A CA 1
ATOM 895 C C . ASP A 1 112 ? -10.406 14.180 11.972 1.00 85.31 112 ASP A C 1
ATOM 897 O O . ASP A 1 112 ? -9.276 14.349 12.421 1.00 85.31 112 ASP A O 1
ATOM 901 N N . GLN A 1 113 ? -11.472 14.422 12.742 1.00 84.19 113 GLN A N 1
ATOM 902 C CA . GLN A 1 113 ? -11.329 14.836 14.143 1.00 84.19 113 GLN A CA 1
ATOM 903 C C . GLN A 1 113 ? -11.197 13.652 15.093 1.00 84.19 113 GLN A C 1
ATOM 905 O O . GLN A 1 113 ? -10.489 13.746 16.095 1.00 84.19 113 GLN A O 1
ATOM 910 N N . SER A 1 114 ? -11.910 12.560 14.818 1.00 82.88 114 SER A N 1
ATOM 911 C CA . SER A 1 114 ? -11.872 11.364 15.661 1.00 82.88 114 SER A CA 1
ATOM 912 C C . SER A 1 114 ? -10.852 10.333 15.194 1.00 82.88 114 SER A C 1
ATOM 914 O O . SER A 1 114 ? -10.521 9.442 15.979 1.00 82.88 114 SER A O 1
ATOM 916 N N . GLY A 1 115 ? -10.403 10.400 13.934 1.00 82.00 115 GLY A N 1
ATOM 917 C CA . GLY A 1 115 ? -9.514 9.403 13.327 1.00 82.00 115 GLY A CA 1
ATOM 918 C C . GLY A 1 115 ? -10.137 8.006 13.244 1.00 82.00 115 GLY A C 1
ATOM 919 O O . GLY A 1 115 ? -9.455 7.022 12.968 1.00 82.00 115 GLY A O 1
ATOM 920 N N . SER A 1 116 ? -11.439 7.894 13.523 1.00 85.44 116 SER A N 1
ATOM 921 C CA . SER A 1 116 ? -12.135 6.617 13.603 1.00 85.44 116 SER A CA 1
ATOM 922 C C . SER A 1 116 ? -12.489 6.124 12.208 1.00 85.44 116 SER A C 1
ATOM 924 O O . SER A 1 116 ? -13.084 6.850 11.409 1.00 85.44 116 SER A O 1
ATOM 926 N N . LEU A 1 117 ? -12.152 4.866 11.924 1.00 89.12 117 LEU A N 1
ATOM 927 C CA . LEU A 1 117 ? -12.502 4.257 10.649 1.00 89.12 117 LEU A CA 1
ATOM 928 C C . LEU A 1 117 ? -14.026 4.051 10.555 1.00 89.12 117 LEU A C 1
ATOM 930 O O . LEU A 1 117 ? -14.623 3.464 11.464 1.00 89.12 117 LEU A O 1
ATOM 934 N N . PRO A 1 118 ? -14.675 4.512 9.471 1.00 92.12 118 PRO A N 1
ATOM 935 C CA . PRO A 1 118 ? -16.066 4.185 9.188 1.00 92.12 118 PRO A CA 1
ATOM 936 C C . PRO A 1 118 ? -16.227 2.700 8.829 1.00 92.12 118 PRO A C 1
ATOM 938 O O . PRO A 1 118 ? -15.261 1.999 8.532 1.00 92.12 118 PRO A O 1
ATOM 941 N N . THR A 1 119 ? -17.476 2.228 8.791 1.00 93.88 119 THR A N 1
ATOM 942 C CA . THR A 1 119 ? -17.775 0.925 8.177 1.00 93.88 119 THR A CA 1
ATOM 943 C C . THR A 1 119 ? -17.633 1.001 6.660 1.00 93.88 119 THR A C 1
ATOM 945 O O . THR A 1 119 ? -17.847 2.053 6.050 1.00 93.88 119 THR A O 1
ATOM 948 N N . PHE A 1 120 ? -17.312 -0.131 6.052 1.00 95.50 120 PHE A N 1
ATOM 949 C CA . PHE A 1 120 ? -17.140 -0.307 4.620 1.00 95.50 120 PHE A CA 1
ATOM 950 C C . PHE A 1 120 ? -18.300 -1.100 4.020 1.00 95.50 120 PHE A C 1
ATOM 952 O O . PHE A 1 120 ? -18.917 -1.944 4.674 1.00 95.50 120 PHE A O 1
ATOM 959 N N . GLU A 1 121 ? -18.605 -0.802 2.762 1.00 95.12 121 GLU A N 1
ATOM 960 C CA . GLU A 1 121 ? -19.455 -1.644 1.926 1.00 95.12 121 GLU A CA 1
ATOM 961 C C . GLU A 1 121 ? -18.776 -2.992 1.647 1.00 95.12 121 GLU A C 1
ATOM 963 O O . GLU A 1 121 ? -17.569 -3.154 1.853 1.00 95.12 121 GLU A O 1
ATOM 968 N N . GLU A 1 122 ? -19.550 -3.962 1.154 1.00 93.56 122 GLU A N 1
ATOM 969 C CA . GLU A 1 122 ? -18.990 -5.248 0.737 1.00 93.56 122 GLU A CA 1
ATOM 970 C C . GLU A 1 122 ? -17.911 -5.055 -0.349 1.00 93.56 122 GLU A C 1
ATOM 972 O O . GLU A 1 122 ? -18.129 -4.304 -1.310 1.00 93.56 122 GLU A O 1
ATOM 977 N N . PRO A 1 123 ? -16.742 -5.711 -0.220 1.00 94.44 123 PRO A N 1
ATOM 978 C CA . PRO A 1 123 ? -15.647 -5.525 -1.158 1.00 94.44 123 PRO A CA 1
ATOM 979 C C . PRO A 1 123 ? -16.006 -6.001 -2.566 1.00 94.44 123 PRO A C 1
ATOM 981 O O . PRO A 1 123 ? -16.679 -7.013 -2.750 1.00 94.44 123 PRO A O 1
ATOM 984 N N . SER A 1 124 ? -15.506 -5.294 -3.574 1.00 94.94 124 SER A N 1
ATOM 985 C CA . SER A 1 124 ? -15.696 -5.627 -4.988 1.00 94.94 124 SER A CA 1
ATOM 986 C C . SER A 1 124 ? -14.354 -5.661 -5.722 1.00 94.94 124 SER A C 1
ATOM 988 O O . SER A 1 124 ? -13.469 -4.870 -5.391 1.00 94.94 124 SER A O 1
ATOM 990 N N . PRO A 1 125 ? -14.172 -6.542 -6.719 1.00 95.44 125 PRO A N 1
ATOM 991 C CA . PRO A 1 125 ? -12.924 -6.605 -7.467 1.00 95.44 125 PRO A CA 1
ATOM 992 C C . PRO A 1 125 ? -12.753 -5.397 -8.392 1.00 95.44 125 PRO A C 1
ATOM 994 O O . PRO A 1 125 ? -13.723 -4.866 -8.941 1.00 95.44 125 PRO A O 1
ATOM 997 N N . LEU A 1 126 ? -11.502 -5.007 -8.634 1.00 94.81 126 LEU A N 1
ATOM 998 C CA . LEU A 1 126 ? -11.158 -4.139 -9.757 1.00 94.81 126 LEU A CA 1
ATOM 999 C C . LEU A 1 126 ? -11.251 -4.918 -11.070 1.00 94.81 126 LEU A C 1
ATOM 1001 O O . LEU A 1 126 ? -10.785 -6.054 -11.160 1.00 94.81 126 LEU A O 1
ATOM 1005 N N . LEU A 1 127 ? -11.817 -4.286 -12.099 1.00 92.44 127 LEU A N 1
ATOM 1006 C CA . LEU A 1 127 ? -12.139 -4.915 -13.380 1.00 92.44 127 LEU A CA 1
ATOM 1007 C C . LEU A 1 127 ? -11.380 -4.263 -14.553 1.00 92.44 127 LEU A C 1
ATOM 1009 O O . LEU A 1 127 ? -11.998 -3.568 -15.373 1.00 92.44 127 LEU A O 1
ATOM 1013 N N . PRO A 1 128 ? -10.050 -4.437 -14.674 1.00 85.75 128 PRO A N 1
ATOM 1014 C CA . PRO A 1 128 ? -9.324 -3.950 -15.837 1.00 85.75 128 PRO A CA 1
ATOM 1015 C C . PRO A 1 128 ? -9.770 -4.681 -17.109 1.00 85.75 128 PRO A C 1
ATOM 1017 O O . PRO A 1 128 ? -9.789 -5.905 -17.186 1.00 85.75 128 PRO A O 1
ATOM 1020 N N . GLY A 1 129 ? -10.166 -3.932 -18.135 1.00 82.12 129 GLY A N 1
ATOM 1021 C CA . GLY A 1 129 ? -10.591 -4.486 -19.420 1.00 82.12 129 GLY A CA 1
ATOM 1022 C C . GLY A 1 129 ? -11.890 -5.300 -19.376 1.00 82.12 129 GLY A C 1
ATOM 1023 O O . GLY A 1 129 ? -12.273 -5.858 -20.402 1.00 82.12 129 GLY A O 1
ATOM 1024 N N . GLY A 1 130 ? -12.604 -5.334 -18.243 1.00 81.69 130 GLY A N 1
ATOM 1025 C CA . GLY A 1 130 ? -13.945 -5.935 -18.145 1.00 81.69 130 GLY A CA 1
ATOM 1026 C C . GLY A 1 130 ? -14.018 -7.227 -17.358 1.00 81.69 130 GLY A C 1
ATOM 1027 O O . GLY A 1 130 ? -15.106 -7.781 -17.245 1.00 81.69 130 GLY A O 1
ATOM 1028 N N . GLY A 1 131 ? -12.897 -7.690 -16.815 1.00 87.81 131 GLY A N 1
ATOM 1029 C CA . GLY A 1 131 ? -12.842 -8.841 -15.925 1.00 87.81 131 GLY A CA 1
ATOM 1030 C C . GLY A 1 131 ? -11.896 -8.579 -14.758 1.00 87.81 131 GLY A C 1
ATOM 1031 O O . GLY A 1 131 ? -11.069 -7.669 -14.845 1.00 87.81 131 GLY A O 1
ATOM 1032 N N . PRO A 1 132 ? -12.021 -9.342 -13.664 1.00 87.38 132 PRO A N 1
ATOM 1033 C CA . PRO A 1 132 ? -11.118 -9.198 -12.544 1.00 87.38 132 PRO A CA 1
ATOM 1034 C C . PRO A 1 132 ? -9.709 -9.631 -12.919 1.00 87.38 132 PRO A C 1
ATOM 1036 O O . PRO A 1 132 ? -9.499 -10.553 -13.713 1.00 87.38 132 PRO A O 1
ATOM 1039 N N . ILE A 1 133 ? -8.752 -8.968 -12.285 1.00 87.25 133 ILE A N 1
ATOM 1040 C CA . ILE A 1 133 ? -7.363 -9.409 -12.224 1.00 87.25 133 ILE A CA 1
ATOM 1041 C C . ILE A 1 133 ? -7.354 -10.812 -11.606 1.00 87.25 133 ILE A C 1
ATOM 1043 O O . ILE A 1 133 ? -7.895 -10.976 -10.525 1.00 87.25 133 ILE A O 1
ATOM 1047 N N . ASN A 1 134 ? -6.801 -11.823 -12.274 1.00 90.75 134 ASN A N 1
ATOM 1048 C CA . ASN A 1 134 ? -6.794 -13.202 -11.772 1.00 90.75 134 ASN A CA 1
ATOM 1049 C C . ASN A 1 134 ? -5.431 -13.839 -12.047 1.00 90.75 134 ASN A C 1
ATOM 1051 O O . ASN A 1 134 ? -5.211 -14.382 -13.131 1.00 90.75 134 ASN A O 1
ATOM 1055 N N . HIS A 1 135 ? -4.530 -13.809 -11.067 1.00 91.81 135 HIS A N 1
ATOM 1056 C CA . HIS A 1 135 ? -3.183 -14.369 -11.227 1.00 91.81 135 HIS A CA 1
ATOM 1057 C C . HIS A 1 135 ? -2.846 -15.407 -10.166 1.00 91.81 135 HIS A C 1
ATOM 1059 O O . HIS A 1 135 ? -3.414 -15.433 -9.083 1.00 91.81 135 HIS A O 1
ATOM 1065 N N . SER A 1 136 ? -1.890 -16.278 -10.472 1.00 91.31 136 SER A N 1
ATOM 1066 C CA . SER A 1 136 ? -1.425 -17.320 -9.550 1.00 91.31 136 SER A CA 1
ATOM 1067 C C . SER A 1 136 ? -0.461 -16.822 -8.471 1.00 91.31 136 SER A C 1
ATOM 1069 O O . SER A 1 136 ? -0.032 -17.616 -7.641 1.00 91.31 136 SER A O 1
ATOM 1071 N N . GLU A 1 137 ? -0.075 -15.547 -8.509 1.00 90.75 137 GLU A N 1
ATOM 1072 C CA . GLU A 1 137 ? 0.920 -14.956 -7.614 1.00 90.75 137 GLU A CA 1
ATOM 1073 C C . GLU A 1 137 ? 0.381 -13.698 -6.926 1.00 90.75 137 GLU A C 1
ATOM 1075 O O . GLU A 1 137 ? -0.545 -13.047 -7.414 1.00 90.75 137 GLU A O 1
ATOM 1080 N N . PHE A 1 138 ? 0.997 -13.337 -5.798 1.00 91.06 138 PHE A N 1
ATOM 1081 C CA . PHE A 1 138 ? 0.636 -12.158 -5.018 1.00 91.06 138 PHE A CA 1
ATOM 1082 C C . PHE A 1 138 ? 0.858 -10.865 -5.805 1.00 91.06 138 PHE A C 1
ATOM 1084 O O . PHE A 1 138 ? 1.987 -10.450 -6.060 1.00 91.06 138 PHE A O 1
ATOM 1091 N N . LEU A 1 139 ? -0.225 -10.142 -6.056 1.00 93.94 139 LEU A N 1
ATOM 1092 C CA . LEU A 1 139 ? -0.186 -8.863 -6.763 1.00 93.94 139 LEU A CA 1
ATOM 1093 C C . LEU A 1 139 ? 0.480 -7.766 -5.942 1.00 93.94 139 LEU A C 1
ATOM 1095 O O . LEU A 1 139 ? 0.051 -7.485 -4.825 1.00 93.94 139 LEU A O 1
ATOM 1099 N N . ARG A 1 140 ? 1.506 -7.113 -6.486 1.00 92.62 140 ARG A N 1
ATOM 1100 C CA . ARG A 1 140 ? 2.132 -5.925 -5.887 1.00 92.62 140 ARG A CA 1
ATOM 1101 C C . ARG A 1 140 ? 1.519 -4.676 -6.486 1.00 92.62 140 ARG A C 1
ATOM 1103 O O . ARG A 1 140 ? 1.473 -4.539 -7.706 1.00 92.62 140 ARG A O 1
ATOM 1110 N N . PHE A 1 141 ? 1.038 -3.790 -5.625 1.00 96.12 141 PHE A N 1
ATOM 1111 C CA . PHE A 1 141 ? 0.414 -2.547 -6.045 1.00 96.12 141 PHE A CA 1
ATOM 1112 C C . PHE A 1 141 ? 0.567 -1.452 -4.992 1.00 96.12 141 PHE A C 1
ATOM 1114 O O . PHE A 1 141 ? 0.763 -1.735 -3.811 1.00 96.12 141 PHE A O 1
ATOM 1121 N N . SER A 1 142 ? 0.438 -0.211 -5.441 1.00 96.25 142 SER A N 1
ATOM 1122 C CA . SER A 1 142 ? 0.317 0.983 -4.615 1.00 96.25 142 SER A CA 1
ATOM 1123 C C . SER A 1 142 ? -0.782 1.872 -5.190 1.00 96.25 142 SER A C 1
ATOM 1125 O O . SER A 1 142 ? -1.058 1.831 -6.393 1.00 96.25 142 SER A O 1
ATOM 1127 N N . VAL A 1 143 ? -1.437 2.658 -4.342 1.00 97.25 143 VAL A N 1
ATOM 1128 C CA . VAL A 1 143 ? -2.610 3.449 -4.728 1.00 97.25 143 VAL A CA 1
ATOM 1129 C C . VAL A 1 143 ? -2.430 4.887 -4.292 1.00 97.25 143 VAL A C 1
ATOM 1131 O O . VAL A 1 143 ? -2.060 5.156 -3.155 1.00 97.25 143 VAL A O 1
ATOM 1134 N N . HIS A 1 144 ? -2.740 5.805 -5.197 1.00 95.62 144 HIS A N 1
ATOM 1135 C CA . HIS A 1 144 ? -2.792 7.230 -4.923 1.00 95.62 144 HIS A CA 1
ATOM 1136 C C . HIS A 1 144 ? -4.176 7.770 -5.291 1.00 95.62 144 HIS A C 1
ATOM 1138 O O . HIS A 1 144 ? -4.702 7.471 -6.366 1.00 95.62 144 HIS A O 1
ATOM 1144 N N . ALA A 1 145 ? -4.762 8.578 -4.410 1.00 95.88 145 ALA A N 1
ATOM 1145 C CA . ALA A 1 145 ? -6.014 9.280 -4.656 1.00 95.88 145 ALA A CA 1
ATOM 1146 C C . ALA A 1 145 ? -5.770 10.791 -4.691 1.00 95.88 145 ALA A C 1
ATOM 1148 O O . ALA A 1 145 ? -5.098 11.345 -3.827 1.00 95.88 145 ALA A O 1
ATOM 1149 N N . SER A 1 146 ? -6.369 11.460 -5.671 1.00 93.44 146 SER A N 1
ATOM 1150 C CA . SER A 1 146 ? -6.353 12.915 -5.803 1.00 93.44 146 SER A CA 1
ATOM 1151 C C . SER A 1 146 ? -7.740 13.447 -6.153 1.00 93.44 146 SER A C 1
ATOM 1153 O O . SER A 1 146 ? -8.690 12.699 -6.395 1.00 93.44 146 SER A O 1
ATOM 1155 N N . ALA A 1 147 ? -7.853 14.770 -6.267 1.00 90.88 147 ALA A N 1
ATOM 1156 C CA . ALA A 1 147 ? -9.065 15.410 -6.767 1.00 90.88 147 ALA A CA 1
ATOM 1157 C C . ALA A 1 147 ? -9.411 15.020 -8.221 1.00 90.88 147 ALA A C 1
ATOM 1159 O O . ALA A 1 147 ? -10.560 15.185 -8.633 1.00 90.88 147 ALA A O 1
ATOM 1160 N N . SER A 1 148 ? -8.441 14.537 -9.012 1.00 91.25 148 SER A N 1
ATOM 1161 C CA . SER A 1 148 ? -8.652 14.180 -10.422 1.00 91.25 148 SER A CA 1
ATOM 1162 C C . SER A 1 148 ? -9.044 12.715 -10.627 1.00 91.25 148 SER A C 1
ATOM 1164 O O . SER A 1 148 ? -9.689 12.396 -11.627 1.00 91.25 148 SER A O 1
ATOM 1166 N N . GLY A 1 149 ? -8.708 11.835 -9.685 1.00 95.44 149 GLY A N 1
ATOM 1167 C CA . GLY A 1 149 ? -8.954 10.406 -9.812 1.00 95.44 149 GLY A CA 1
ATOM 1168 C C . GLY A 1 149 ? -8.203 9.576 -8.785 1.00 95.44 149 GLY A C 1
ATOM 1169 O O . GLY A 1 149 ? -7.448 10.100 -7.964 1.00 95.44 149 GLY A O 1
ATOM 1170 N N . VAL A 1 150 ? -8.404 8.266 -8.873 1.00 97.44 150 VAL A N 1
ATOM 1171 C CA . VAL A 1 150 ? -7.613 7.269 -8.148 1.00 97.44 150 VAL A CA 1
ATOM 1172 C C . VAL A 1 150 ? -6.759 6.507 -9.150 1.00 97.44 150 VAL A C 1
ATOM 1174 O O . VAL A 1 150 ? -7.275 5.989 -10.143 1.00 97.44 150 VAL A O 1
ATOM 1177 N N . THR A 1 151 ? -5.460 6.435 -8.883 1.00 97.56 151 THR A N 1
ATOM 1178 C CA . THR A 1 151 ? -4.491 5.698 -9.692 1.00 97.56 151 THR A CA 1
ATOM 1179 C C . THR A 1 151 ? -3.974 4.508 -8.901 1.00 97.56 151 THR A C 1
ATOM 1181 O O . THR A 1 151 ? -3.466 4.670 -7.793 1.00 97.56 151 THR A O 1
ATOM 1184 N N . VAL A 1 152 ? -4.083 3.314 -9.479 1.00 97.81 152 VAL A N 1
ATOM 1185 C CA . VAL A 1 152 ? -3.513 2.078 -8.928 1.00 97.81 152 VAL A CA 1
ATOM 1186 C C . VAL A 1 152 ? -2.326 1.693 -9.794 1.00 97.81 152 VAL A C 1
ATOM 1188 O O . VAL A 1 152 ? -2.522 1.306 -10.943 1.00 97.81 152 VAL A O 1
ATOM 1191 N N . TYR A 1 153 ? -1.115 1.804 -9.257 1.00 97.62 153 TYR A N 1
ATOM 1192 C CA . TYR A 1 153 ? 0.097 1.276 -9.881 1.00 97.62 153 TYR A CA 1
ATOM 1193 C C . TYR A 1 153 ? 0.274 -0.173 -9.461 1.00 97.62 153 TYR A C 1
ATOM 1195 O O . TYR A 1 153 ? 0.180 -0.469 -8.272 1.00 97.62 153 TYR A O 1
ATOM 1203 N N . TYR A 1 154 ? 0.535 -1.076 -10.397 1.00 96.44 154 TYR A N 1
ATOM 1204 C CA . TYR A 1 154 ? 0.702 -2.494 -10.094 1.00 96.44 154 TYR A CA 1
ATOM 1205 C C . TYR A 1 154 ? 1.656 -3.168 -11.077 1.00 96.44 154 TYR A C 1
ATOM 1207 O O . TYR A 1 154 ? 1.767 -2.754 -12.230 1.00 96.44 154 TYR A O 1
ATOM 1215 N N . ASN A 1 155 ? 2.347 -4.211 -10.622 1.00 95.06 155 ASN A N 1
ATOM 1216 C CA . ASN A 1 155 ? 3.065 -5.111 -11.520 1.00 95.06 155 ASN A CA 1
ATOM 1217 C C . ASN A 1 155 ? 2.056 -6.067 -12.153 1.00 95.06 155 ASN A C 1
ATOM 1219 O O . ASN A 1 155 ? 1.342 -6.750 -11.419 1.00 95.06 155 ASN A O 1
ATOM 1223 N N . ASN A 1 156 ? 1.980 -6.093 -13.485 1.00 92.75 156 ASN A N 1
ATOM 1224 C CA . ASN A 1 156 ? 1.070 -6.947 -14.242 1.00 92.75 156 ASN A CA 1
ATOM 1225 C C . ASN A 1 156 ? 1.754 -8.276 -14.619 1.00 92.75 156 ASN A C 1
ATOM 1227 O O . ASN A 1 156 ? 2.561 -8.290 -15.560 1.00 92.75 156 ASN A O 1
ATOM 1231 N N . PRO A 1 157 ? 1.402 -9.405 -13.973 1.00 89.38 157 PRO A N 1
ATOM 1232 C CA . PRO A 1 157 ? 2.043 -10.691 -14.250 1.00 89.38 157 PRO A CA 1
ATOM 1233 C C . PRO A 1 157 ? 1.802 -11.201 -15.678 1.00 89.38 157 PRO A C 1
ATOM 1235 O O . PRO A 1 157 ? 2.648 -11.899 -16.239 1.00 89.38 157 PRO A O 1
ATOM 1238 N N . ASP A 1 158 ? 0.702 -10.804 -16.328 1.00 87.56 158 ASP A N 1
ATOM 1239 C CA . ASP A 1 158 ? 0.414 -11.204 -17.716 1.00 87.56 158 ASP A CA 1
ATOM 1240 C C . ASP A 1 158 ? 1.306 -10.484 -18.738 1.00 87.56 158 ASP A C 1
ATOM 1242 O O . ASP A 1 158 ? 1.410 -10.909 -19.893 1.00 87.56 158 ASP A O 1
ATOM 1246 N N . ASN A 1 159 ? 1.977 -9.407 -18.325 1.00 88.06 159 ASN A N 1
ATOM 1247 C CA . ASN A 1 159 ? 2.870 -8.613 -19.158 1.00 88.06 159 ASN A CA 1
ATOM 1248 C C . ASN A 1 159 ? 4.308 -8.624 -18.620 1.00 88.06 159 ASN A C 1
ATOM 1250 O O . ASN A 1 159 ? 4.959 -7.585 -18.559 1.00 88.06 159 ASN A O 1
ATOM 1254 N N . SER A 1 160 ? 4.817 -9.807 -18.247 1.00 89.12 160 SER A N 1
ATOM 1255 C CA . SER A 1 160 ? 6.195 -9.976 -17.742 1.00 89.12 160 SER A CA 1
ATOM 1256 C C . SER A 1 160 ? 6.498 -9.110 -16.513 1.00 89.12 160 SER A C 1
ATOM 1258 O O . SER A 1 160 ? 7.573 -8.522 -16.425 1.00 89.12 160 SER A O 1
ATOM 1260 N N . ASP A 1 161 ? 5.520 -9.001 -15.609 1.00 89.56 161 ASP A N 1
ATOM 1261 C CA . ASP A 1 161 ? 5.582 -8.205 -14.376 1.00 89.56 161 ASP A CA 1
ATOM 1262 C C . ASP A 1 161 ? 5.848 -6.710 -14.596 1.00 89.56 161 ASP A C 1
ATOM 1264 O O . ASP A 1 161 ? 6.283 -5.997 -13.687 1.00 89.56 161 ASP A O 1
ATOM 1268 N N . ASN A 1 162 ? 5.538 -6.204 -15.792 1.00 94.50 162 ASN A N 1
ATOM 1269 C CA . ASN A 1 162 ? 5.673 -4.789 -16.093 1.00 94.50 162 ASN A CA 1
ATOM 1270 C C . ASN A 1 162 ? 4.802 -3.938 -15.160 1.00 94.50 162 ASN A C 1
ATOM 1272 O O . ASN A 1 162 ? 3.634 -4.242 -14.916 1.00 94.50 162 ASN A O 1
ATOM 1276 N N . LEU A 1 163 ? 5.370 -2.835 -14.685 1.00 96.06 163 LEU A N 1
ATOM 1277 C CA . LEU A 1 163 ? 4.686 -1.792 -13.950 1.00 96.06 163 LEU A CA 1
ATOM 1278 C C . LEU A 1 163 ? 3.707 -1.064 -14.877 1.00 96.06 163 LEU A C 1
ATOM 1280 O O . LEU A 1 163 ? 4.073 -0.439 -15.879 1.00 96.06 163 LEU A O 1
ATOM 1284 N N . GLU A 1 164 ? 2.439 -1.151 -14.515 1.00 96.12 164 GLU A N 1
ATOM 1285 C CA . GLU A 1 164 ? 1.307 -0.558 -15.208 1.00 96.12 164 GLU A CA 1
ATOM 1286 C C . GLU A 1 164 ? 0.472 0.257 -14.224 1.00 96.12 164 GLU A C 1
ATOM 1288 O O . GLU A 1 164 ? 0.693 0.235 -13.009 1.00 96.12 164 GLU A O 1
ATOM 1293 N N . TYR A 1 165 ? -0.498 0.997 -14.749 1.00 96.62 165 TYR A N 1
ATOM 1294 C CA . TYR A 1 165 ? -1.464 1.701 -13.927 1.00 96.62 165 TYR A CA 1
ATOM 1295 C C . TYR A 1 165 ? -2.897 1.527 -14.421 1.00 96.62 165 TYR A C 1
ATOM 1297 O O . TYR A 1 165 ? -3.171 1.270 -15.599 1.00 96.62 165 TYR A O 1
ATOM 1305 N N . LEU A 1 166 ? -3.817 1.671 -13.474 1.00 96.44 166 LEU A N 1
ATOM 1306 C CA . LEU A 1 166 ? -5.255 1.794 -13.669 1.00 96.44 166 LEU A CA 1
ATOM 1307 C C . LEU A 1 166 ? -5.675 3.185 -13.202 1.00 96.44 166 LEU A C 1
ATOM 1309 O O . LEU A 1 166 ? -5.208 3.641 -12.160 1.00 96.44 166 LEU A O 1
ATOM 1313 N N . SER A 1 167 ? -6.576 3.838 -13.934 1.00 96.19 167 SER A N 1
ATOM 1314 C CA . SER A 1 167 ? -7.134 5.135 -13.537 1.00 96.19 167 SER A CA 1
ATOM 1315 C C . SER A 1 167 ? -8.645 5.050 -13.399 1.00 96.19 167 SER A C 1
ATOM 1317 O O . SER A 1 167 ? -9.339 4.618 -14.324 1.00 96.19 167 SER A O 1
ATOM 1319 N N . PHE A 1 168 ? -9.142 5.499 -12.252 1.00 96.38 168 PHE A N 1
ATOM 1320 C CA . PHE A 1 168 ? -10.552 5.502 -11.885 1.00 96.38 168 PHE A CA 1
ATOM 1321 C C . PHE A 1 168 ? -11.036 6.923 -11.560 1.00 96.38 168 PHE A C 1
ATOM 1323 O O . PHE A 1 168 ? -10.228 7.784 -11.191 1.00 96.38 168 PHE A O 1
ATOM 1330 N N . PRO A 1 169 ? -12.352 7.189 -11.657 1.00 95.81 169 PRO A N 1
ATOM 1331 C CA . PRO A 1 169 ? -12.945 8.429 -11.164 1.00 95.81 169 PRO A CA 1
ATOM 1332 C C . PRO A 1 169 ? -12.638 8.681 -9.680 1.00 95.81 169 PRO A C 1
ATOM 1334 O O . PRO A 1 169 ? -12.515 7.744 -8.895 1.00 95.81 169 PRO A O 1
ATOM 1337 N N . ALA A 1 170 ? -12.566 9.954 -9.280 1.00 95.19 170 ALA A N 1
ATOM 1338 C CA . ALA A 1 170 ? -12.157 10.367 -7.929 1.00 95.19 170 ALA A CA 1
ATOM 1339 C C . ALA A 1 170 ? -13.093 9.900 -6.795 1.00 95.19 170 ALA A C 1
ATOM 1341 O O . ALA A 1 170 ? -12.714 9.927 -5.626 1.00 95.19 170 ALA A O 1
ATOM 1342 N N . ASP A 1 171 ? -14.322 9.503 -7.126 1.00 92.38 171 ASP A N 1
ATOM 1343 C CA . ASP A 1 171 ? -15.316 8.959 -6.200 1.00 92.38 171 ASP A CA 1
ATOM 1344 C C . ASP A 1 171 ? -15.422 7.425 -6.258 1.00 92.38 171 ASP A C 1
ATOM 1346 O O . ASP A 1 171 ? -16.231 6.856 -5.526 1.00 92.38 171 ASP A O 1
ATOM 1350 N N . MET A 1 172 ? -14.627 6.762 -7.113 1.00 94.50 172 MET A N 1
ATOM 1351 C CA . MET A 1 172 ? -14.633 5.309 -7.332 1.00 94.50 172 MET A CA 1
ATOM 1352 C C . MET A 1 172 ? -16.029 4.736 -7.641 1.00 94.50 172 MET A C 1
ATOM 1354 O O . MET A 1 172 ? -16.318 3.578 -7.347 1.00 94.50 172 MET A O 1
ATOM 1358 N N . ASN A 1 173 ? -16.911 5.524 -8.268 1.00 90.69 173 ASN A N 1
ATOM 1359 C CA . ASN A 1 173 ? -18.267 5.078 -8.615 1.00 90.69 173 ASN A CA 1
ATOM 1360 C C . ASN A 1 173 ? -18.308 4.005 -9.725 1.00 90.69 173 ASN A C 1
ATOM 1362 O O . ASN A 1 173 ? -19.344 3.374 -9.945 1.00 90.69 173 ASN A O 1
ATOM 1366 N N . THR A 1 174 ? -17.184 3.779 -10.407 1.00 92.00 174 THR A N 1
ATOM 1367 C CA . THR A 1 174 ? -16.970 2.692 -11.363 1.00 92.00 174 THR A CA 1
ATOM 1368 C C . THR A 1 174 ? -15.665 1.974 -11.049 1.00 92.00 174 THR A C 1
ATOM 1370 O O . THR A 1 174 ? -14.635 2.626 -10.895 1.00 92.00 174 THR A O 1
ATOM 1373 N N . LEU A 1 175 ? -15.691 0.641 -11.061 1.00 91.88 175 LEU A N 1
ATOM 1374 C CA . LEU A 1 175 ? -14.520 -0.212 -10.810 1.00 91.88 175 LEU A CA 1
ATOM 1375 C C . LEU A 1 175 ? -13.944 -0.841 -12.089 1.00 91.88 175 LEU A C 1
ATOM 1377 O O . LEU A 1 175 ? -13.128 -1.755 -12.029 1.00 91.88 175 LEU A O 1
ATOM 1381 N N . PHE A 1 176 ? -14.364 -0.349 -13.255 1.00 91.31 176 PHE A N 1
ATOM 1382 C CA . PHE A 1 176 ? -13.918 -0.804 -14.569 1.00 91.31 176 PHE A CA 1
ATOM 1383 C C . PHE A 1 176 ? -13.080 0.276 -15.253 1.00 91.31 176 PHE A C 1
ATOM 1385 O O . PHE A 1 176 ? -13.500 1.430 -15.337 1.00 91.31 176 PHE A O 1
ATOM 1392 N N . THR A 1 177 ? -11.919 -0.107 -15.780 1.00 93.31 177 THR A N 1
ATOM 1393 C CA . THR A 1 177 ? -11.030 0.777 -16.551 1.00 93.31 177 THR A CA 1
ATOM 1394 C C . THR A 1 177 ? -10.110 -0.046 -17.454 1.00 93.31 177 THR A C 1
ATOM 1396 O O . THR A 1 177 ? -10.146 -1.269 -17.412 1.00 93.31 177 THR A O 1
ATOM 1399 N N . SER A 1 178 ? -9.295 0.578 -18.299 1.00 92.44 178 SER A N 1
ATOM 1400 C CA . SER A 1 178 ? -8.244 -0.115 -19.061 1.00 92.44 178 SER A CA 1
ATOM 1401 C C . SER A 1 178 ? -6.892 0.050 -18.382 1.00 92.44 178 SER A C 1
ATOM 1403 O O . SER A 1 178 ? -6.584 1.138 -17.898 1.00 92.44 178 SER A O 1
ATOM 1405 N N . SER A 1 179 ? -6.059 -0.989 -18.417 1.00 93.75 179 SER A N 1
ATOM 1406 C CA . SER A 1 179 ? -4.676 -0.854 -17.971 1.00 93.75 179 SER A CA 1
ATOM 1407 C C . SER A 1 179 ? -3.803 -0.164 -19.012 1.00 93.75 179 SER A C 1
ATOM 1409 O O . SER A 1 179 ? -3.993 -0.347 -20.216 1.00 93.75 179 SER A O 1
ATOM 1411 N N . SER A 1 180 ? -2.881 0.665 -18.531 1.00 94.81 180 SER A N 1
ATOM 1412 C CA . SER A 1 180 ? -1.918 1.404 -19.341 1.00 94.81 180 SER A CA 1
ATOM 1413 C C . SER A 1 180 ? -0.513 1.198 -18.792 1.00 94.81 180 SER A C 1
ATOM 1415 O O . SER A 1 180 ? -0.304 1.218 -17.581 1.00 94.81 180 SER A O 1
ATOM 1417 N N . SER A 1 181 ? 0.470 1.048 -19.676 1.00 94.56 181 SER A N 1
ATOM 1418 C CA . SER A 1 181 ? 1.877 1.075 -19.275 1.00 94.56 181 SER A CA 1
ATOM 1419 C C . SER A 1 181 ? 2.272 2.459 -18.767 1.00 94.56 181 SER A C 1
ATOM 1421 O O . SER A 1 181 ? 1.790 3.471 -19.286 1.00 94.56 181 SER A O 1
ATOM 1423 N N . ILE A 1 182 ? 3.181 2.510 -17.792 1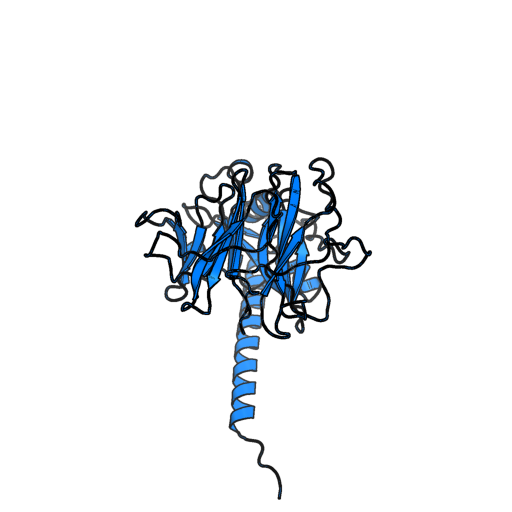.00 96.06 182 ILE A N 1
ATOM 1424 C CA . ILE A 1 182 ? 3.825 3.771 -17.413 1.00 96.06 182 ILE A CA 1
ATOM 1425 C C . ILE A 1 182 ? 4.614 4.354 -18.598 1.00 96.06 182 ILE A C 1
ATOM 1427 O O . ILE A 1 182 ? 5.081 3.623 -19.473 1.00 96.06 182 ILE A O 1
ATOM 1431 N N . SER A 1 183 ? 4.780 5.677 -18.628 1.00 95.19 183 SER A N 1
ATOM 1432 C CA . SER A 1 183 ? 5.534 6.354 -19.692 1.00 95.19 183 SER A CA 1
ATOM 1433 C C . SER A 1 183 ? 7.044 6.144 -19.561 1.00 95.19 183 SER A C 1
ATOM 1435 O O . SER A 1 183 ? 7.752 6.163 -20.570 1.00 95.19 183 SER A O 1
ATOM 1437 N N . ASN A 1 184 ? 7.544 5.967 -18.333 1.00 93.56 184 ASN A N 1
ATOM 1438 C CA . ASN A 1 184 ? 8.971 5.817 -18.065 1.00 93.56 184 ASN A CA 1
ATOM 1439 C C . ASN A 1 184 ? 9.445 4.384 -18.341 1.00 93.56 184 ASN A C 1
ATOM 1441 O O . ASN A 1 184 ? 9.491 3.534 -17.450 1.00 93.56 184 ASN A O 1
ATOM 1445 N N . SER A 1 185 ? 9.821 4.103 -19.589 1.00 92.12 185 SER A N 1
ATOM 1446 C CA . SER A 1 185 ? 10.192 2.747 -20.017 1.00 92.12 185 SER A CA 1
ATOM 1447 C C . SER A 1 185 ? 11.450 2.193 -19.339 1.00 92.12 185 SER A C 1
ATOM 1449 O O . SER A 1 185 ? 11.657 0.984 -19.354 1.00 92.12 185 SER A O 1
ATOM 1451 N N . ASN A 1 186 ? 12.298 3.046 -18.751 1.00 91.94 186 ASN A N 1
ATOM 1452 C CA . ASN A 1 186 ? 13.519 2.605 -18.065 1.00 91.94 186 ASN A CA 1
ATOM 1453 C C . ASN A 1 186 ? 13.223 1.816 -16.785 1.00 91.94 186 ASN A C 1
ATOM 1455 O O . ASN A 1 186 ? 14.036 0.993 -16.378 1.00 91.94 186 ASN A O 1
ATOM 1459 N N . PHE A 1 187 ? 12.065 2.068 -16.174 1.00 93.50 187 PHE A N 1
ATOM 1460 C CA . PHE A 1 187 ? 11.669 1.500 -14.885 1.00 93.50 187 PHE A CA 1
ATOM 1461 C C . PHE A 1 187 ? 10.428 0.613 -15.000 1.00 93.50 187 PHE A C 1
ATOM 1463 O O . PHE A 1 187 ? 9.853 0.197 -13.999 1.00 93.50 187 PHE A O 1
ATOM 1470 N N . GLN A 1 188 ? 10.007 0.299 -16.229 1.00 93.75 188 GLN A N 1
ATOM 1471 C CA . GLN A 1 188 ? 8.806 -0.493 -16.471 1.00 93.75 188 GLN A CA 1
ATOM 1472 C C . GLN A 1 188 ? 8.930 -1.919 -15.926 1.00 93.75 188 GLN A C 1
ATOM 1474 O O . GLN A 1 188 ? 7.930 -2.489 -15.532 1.00 93.75 188 GLN A O 1
ATOM 1479 N N . THR A 1 189 ? 10.127 -2.495 -15.847 1.00 93.50 189 THR A N 1
ATOM 1480 C CA . THR A 1 189 ? 10.324 -3.852 -15.310 1.00 93.50 189 THR A CA 1
ATOM 1481 C C . THR A 1 189 ? 10.582 -3.870 -13.801 1.00 93.50 189 THR A C 1
ATOM 1483 O O . THR A 1 189 ? 11.021 -4.889 -13.272 1.00 93.50 189 THR A O 1
ATOM 1486 N N . PHE A 1 190 ? 10.423 -2.737 -13.108 1.00 93.75 190 PHE A N 1
ATOM 1487 C CA . PHE A 1 190 ? 10.702 -2.643 -11.676 1.00 93.75 190 PHE A CA 1
ATOM 1488 C C . PHE A 1 190 ? 9.462 -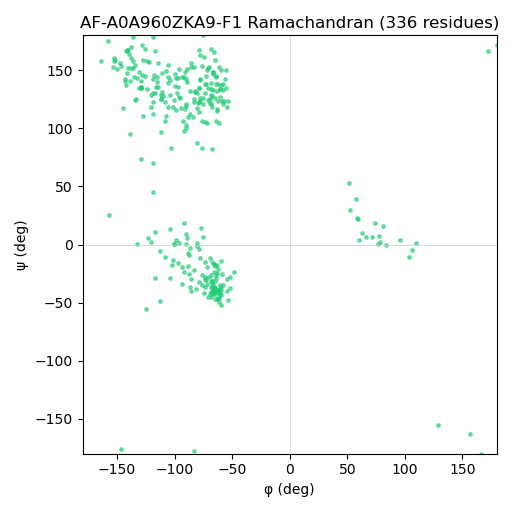3.001 -10.864 1.00 93.75 190 PHE A C 1
ATOM 1490 O O . PHE A 1 190 ? 8.324 -2.796 -11.283 1.00 93.75 190 PHE A O 1
ATOM 1497 N N . THR A 1 191 ? 9.692 -3.519 -9.667 1.00 93.25 191 THR A N 1
ATOM 1498 C CA . THR A 1 191 ? 8.642 -3.896 -8.726 1.00 93.25 191 THR A CA 1
ATOM 1499 C C . THR A 1 191 ? 8.171 -2.688 -7.927 1.00 93.25 191 THR A C 1
ATOM 1501 O O . THR A 1 191 ? 8.986 -2.048 -7.268 1.00 93.25 191 THR A O 1
ATOM 1504 N N . ILE A 1 192 ? 6.869 -2.392 -7.933 1.00 94.50 192 ILE A N 1
ATOM 1505 C CA . ILE A 1 192 ? 6.303 -1.270 -7.171 1.00 94.50 192 ILE A CA 1
ATOM 1506 C C . ILE A 1 192 ? 6.504 -1.465 -5.662 1.00 94.50 192 ILE A C 1
ATOM 1508 O O . ILE A 1 192 ? 6.219 -2.533 -5.116 1.00 94.50 192 ILE A O 1
ATOM 1512 N N . GLY A 1 193 ? 6.993 -0.418 -5.000 1.00 91.31 193 GLY A N 1
ATOM 1513 C CA . GLY A 1 193 ? 7.260 -0.375 -3.563 1.00 91.31 193 GLY A CA 1
ATOM 1514 C C . GLY A 1 193 ? 6.430 0.653 -2.799 1.00 91.31 193 GLY A C 1
ATOM 1515 O O . GLY A 1 193 ? 6.138 0.430 -1.628 1.00 91.31 193 GLY A O 1
ATOM 1516 N N . GLY A 1 194 ? 6.026 1.743 -3.458 1.00 92.62 194 GLY A N 1
ATOM 1517 C CA . GLY A 1 194 ? 5.219 2.809 -2.868 1.00 92.62 194 GLY A CA 1
ATOM 1518 C C . GLY A 1 194 ? 4.921 3.930 -3.865 1.00 92.62 194 GLY A C 1
ATOM 1519 O O . GLY A 1 194 ? 5.459 3.955 -4.972 1.00 92.62 194 GLY A O 1
ATOM 1520 N N . VAL A 1 195 ? 4.054 4.863 -3.479 1.00 94.19 195 VAL A N 1
ATOM 1521 C CA . VAL A 1 195 ? 3.728 6.070 -4.259 1.00 94.19 195 VAL A CA 1
ATOM 1522 C C . VAL A 1 195 ? 3.774 7.290 -3.343 1.00 94.19 195 VAL A C 1
ATOM 1524 O O . VAL A 1 195 ? 3.406 7.175 -2.172 1.00 94.19 195 VAL A O 1
ATOM 1527 N N . SER A 1 196 ? 4.250 8.425 -3.854 1.00 91.88 196 SER A N 1
ATOM 1528 C CA . SER A 1 196 ? 4.283 9.685 -3.111 1.00 91.88 196 SER A CA 1
ATOM 1529 C C . SER A 1 196 ? 2.873 10.193 -2.801 1.00 91.88 196 SER A C 1
ATOM 1531 O O . SER A 1 196 ? 1.897 9.851 -3.477 1.00 91.88 196 SER A O 1
ATOM 1533 N N . GLU A 1 197 ? 2.765 11.054 -1.785 1.00 86.50 197 GLU A N 1
ATOM 1534 C CA . GLU A 1 197 ? 1.494 11.660 -1.369 1.00 86.50 197 GLU A CA 1
ATOM 1535 C C . GLU A 1 197 ? 0.781 12.369 -2.525 1.00 86.50 197 GLU A C 1
ATOM 1537 O O . GLU A 1 197 ? -0.432 12.251 -2.664 1.00 86.50 197 GLU A O 1
ATOM 1542 N N . ASP A 1 198 ? 1.532 13.069 -3.375 1.00 89.00 198 ASP A N 1
ATOM 1543 C CA . ASP A 1 198 ? 1.013 13.822 -4.517 1.00 89.00 198 ASP A CA 1
ATOM 1544 C C . ASP A 1 198 ? 0.855 12.981 -5.798 1.00 89.00 198 ASP A C 1
ATOM 1546 O O . ASP A 1 198 ? 0.370 13.485 -6.814 1.00 89.00 198 ASP A O 1
ATOM 1550 N N . GLY A 1 199 ? 1.259 11.707 -5.758 1.00 90.00 199 GLY A N 1
ATOM 1551 C CA . GLY A 1 199 ? 1.155 10.764 -6.868 1.00 90.00 199 GLY A CA 1
ATOM 1552 C C . GLY A 1 199 ? 2.109 11.025 -8.030 1.00 90.00 199 GLY A C 1
ATOM 1553 O O . GLY A 1 199 ? 1.972 10.375 -9.074 1.00 90.00 199 GLY A O 1
ATOM 1554 N N . THR A 1 200 ? 3.036 11.976 -7.894 1.00 92.44 200 THR A N 1
ATOM 1555 C CA . THR A 1 200 ? 3.965 12.356 -8.967 1.00 92.44 200 THR A CA 1
ATOM 1556 C C . THR A 1 200 ? 5.185 11.450 -9.042 1.00 92.44 200 THR A C 1
ATOM 1558 O O . THR A 1 200 ? 5.787 11.336 -10.112 1.00 92.44 200 THR A O 1
ATOM 1561 N N . GLU A 1 201 ? 5.506 10.760 -7.950 1.00 94.19 201 GLU A N 1
ATOM 1562 C CA . GLU A 1 201 ? 6.645 9.864 -7.839 1.00 94.19 201 GLU A CA 1
ATOM 1563 C C . GLU A 1 201 ? 6.211 8.478 -7.367 1.00 94.19 201 GLU A C 1
ATOM 1565 O O . GLU A 1 201 ? 5.297 8.304 -6.557 1.00 94.19 201 GLU A O 1
ATOM 1570 N N . VAL A 1 202 ? 6.895 7.463 -7.881 1.00 94.81 202 VAL A N 1
ATOM 1571 C CA . VAL A 1 202 ? 6.781 6.085 -7.414 1.00 94.81 202 VAL A CA 1
ATOM 1572 C C . VAL A 1 202 ? 8.131 5.625 -6.902 1.00 94.81 202 VAL A C 1
ATOM 1574 O O . VAL A 1 202 ? 9.170 5.947 -7.478 1.00 94.81 202 VAL A O 1
ATOM 1577 N N . MET A 1 203 ? 8.096 4.848 -5.827 1.00 93.56 203 MET A N 1
ATOM 1578 C CA . MET A 1 203 ? 9.241 4.088 -5.356 1.00 93.56 203 MET A CA 1
ATOM 1579 C C . MET A 1 203 ? 9.120 2.672 -5.915 1.00 93.56 203 MET A C 1
ATOM 1581 O O . MET A 1 203 ? 8.074 2.036 -5.759 1.00 93.56 203 MET A O 1
ATOM 1585 N N . ALA A 1 204 ? 10.163 2.184 -6.582 1.00 93.88 204 ALA A N 1
ATOM 1586 C CA . ALA A 1 204 ? 10.214 0.824 -7.102 1.00 93.88 204 ALA A CA 1
ATOM 1587 C C . ALA A 1 204 ? 11.595 0.188 -6.916 1.00 93.88 204 ALA A C 1
ATOM 1589 O O . ALA A 1 204 ? 12.596 0.871 -6.696 1.00 93.88 204 ALA A O 1
ATOM 1590 N N . TYR A 1 205 ? 11.639 -1.133 -7.049 1.00 91.06 205 TYR A N 1
ATOM 1591 C CA . TYR A 1 205 ? 12.832 -1.950 -6.889 1.00 91.06 205 TYR A CA 1
ATOM 1592 C C . TYR A 1 205 ? 13.212 -2.630 -8.192 1.00 91.06 205 TYR A C 1
ATOM 1594 O O . TYR A 1 205 ? 12.372 -3.249 -8.849 1.00 91.06 205 TYR A O 1
ATOM 1602 N N . ASP A 1 206 ? 14.496 -2.607 -8.517 1.00 90.38 206 ASP A N 1
ATOM 1603 C CA . ASP A 1 206 ? 15.039 -3.541 -9.493 1.00 90.38 206 ASP A CA 1
ATOM 1604 C C . ASP A 1 206 ? 15.368 -4.861 -8.791 1.00 90.38 206 ASP A C 1
ATOM 1606 O O . ASP A 1 206 ? 16.321 -4.948 -8.017 1.00 90.38 206 ASP A O 1
ATOM 1610 N N . GLU A 1 207 ? 14.601 -5.913 -9.071 1.00 84.75 207 GLU A N 1
ATOM 1611 C CA . GLU A 1 207 ? 14.834 -7.232 -8.472 1.00 84.75 207 GLU A CA 1
ATOM 1612 C C . GLU A 1 207 ? 16.169 -7.869 -8.907 1.00 84.75 207 GLU A C 1
ATOM 1614 O O . GLU A 1 207 ? 16.651 -8.789 -8.246 1.00 84.75 207 GLU A O 1
ATOM 1619 N N . ASN A 1 208 ? 16.802 -7.391 -9.987 1.00 86.44 208 ASN A N 1
ATOM 1620 C CA . ASN A 1 208 ? 18.085 -7.928 -10.452 1.00 86.44 208 ASN A CA 1
ATOM 1621 C C . ASN A 1 208 ? 19.276 -7.354 -9.681 1.00 86.44 208 ASN A C 1
ATOM 1623 O O . ASN A 1 208 ? 20.256 -8.062 -9.436 1.00 86.44 208 ASN A O 1
ATOM 1627 N N . THR A 1 209 ? 19.215 -6.067 -9.341 1.00 86.44 209 THR A N 1
ATOM 1628 C CA . THR A 1 209 ? 20.285 -5.351 -8.628 1.00 86.44 209 THR A CA 1
ATOM 1629 C C . THR A 1 209 ? 19.991 -5.177 -7.143 1.00 86.44 209 THR A C 1
ATOM 1631 O O . THR A 1 209 ? 20.911 -4.900 -6.377 1.00 86.44 209 THR A O 1
ATOM 1634 N N . PHE A 1 210 ? 18.745 -5.415 -6.730 1.00 83.69 210 PHE A N 1
ATOM 1635 C CA . PHE A 1 210 ? 18.212 -5.141 -5.399 1.00 83.69 210 PHE A CA 1
ATOM 1636 C C . PHE A 1 210 ? 18.291 -3.662 -4.998 1.00 83.69 210 PHE A C 1
ATOM 1638 O O . PHE A 1 210 ? 18.238 -3.387 -3.809 1.00 83.69 210 PHE A O 1
ATOM 1645 N N . SER A 1 211 ? 18.393 -2.719 -5.940 1.00 87.25 211 SER A N 1
ATOM 1646 C CA . SER A 1 211 ? 18.404 -1.277 -5.647 1.00 87.25 211 SER A CA 1
ATOM 1647 C C . SER A 1 211 ? 16.998 -0.672 -5.700 1.00 87.25 211 SER A C 1
ATOM 1649 O O . SER A 1 211 ? 16.163 -1.070 -6.520 1.00 87.25 211 SER A O 1
ATOM 1651 N N . GLY A 1 212 ? 16.743 0.296 -4.815 1.00 89.88 212 GLY A N 1
ATOM 1652 C CA . GLY A 1 212 ? 15.529 1.110 -4.806 1.00 89.88 212 GLY A CA 1
ATOM 1653 C C . GLY A 1 212 ? 15.687 2.378 -5.642 1.00 89.88 212 GLY A C 1
ATOM 1654 O O . GLY A 1 212 ? 16.778 2.941 -5.733 1.00 89.88 212 GLY A O 1
ATOM 1655 N N . TYR A 1 213 ? 14.596 2.838 -6.247 1.00 92.56 213 TYR A N 1
ATOM 1656 C CA . TYR A 1 213 ? 14.572 4.023 -7.101 1.00 92.56 213 TYR A CA 1
ATOM 1657 C C . TYR A 1 213 ? 13.284 4.810 -6.896 1.00 92.56 213 TYR A C 1
ATOM 1659 O O . TYR A 1 213 ? 12.204 4.220 -6.873 1.00 92.56 213 TYR A O 1
ATOM 1667 N N . ILE A 1 214 ? 13.395 6.135 -6.816 1.00 93.88 214 ILE A N 1
ATOM 1668 C CA . ILE A 1 214 ? 12.262 7.063 -6.891 1.00 93.88 214 ILE A CA 1
ATOM 1669 C C . ILE A 1 214 ? 12.273 7.714 -8.270 1.00 93.88 214 ILE A C 1
ATOM 1671 O O . ILE A 1 214 ? 13.307 8.218 -8.710 1.00 93.88 214 ILE A O 1
ATOM 1675 N N . PHE A 1 215 ? 11.147 7.697 -8.974 1.00 95.00 215 PHE A N 1
ATOM 1676 C CA . PHE A 1 215 ? 11.037 8.321 -10.292 1.00 95.00 215 PHE A CA 1
ATOM 1677 C C . PHE A 1 215 ? 9.611 8.764 -10.600 1.00 95.00 215 PHE A C 1
ATOM 1679 O O . PHE A 1 215 ? 8.643 8.247 -10.046 1.00 95.00 215 PHE A O 1
ATOM 1686 N N . ASN A 1 216 ? 9.478 9.675 -11.564 1.00 95.62 216 ASN A N 1
ATOM 1687 C CA . ASN A 1 216 ? 8.184 10.049 -12.115 1.00 95.62 216 ASN A CA 1
ATOM 1688 C C . ASN A 1 216 ? 7.725 9.005 -13.158 1.00 95.62 216 ASN A C 1
ATOM 1690 O O . ASN A 1 216 ? 8.381 8.862 -14.201 1.00 95.62 216 ASN A O 1
ATOM 1694 N N . PRO A 1 217 ? 6.602 8.291 -12.940 1.00 94.94 217 PRO A N 1
ATOM 1695 C CA . PRO A 1 217 ? 6.128 7.257 -13.862 1.00 94.94 217 PRO A CA 1
ATOM 1696 C C . PRO A 1 217 ? 5.554 7.833 -15.169 1.00 94.94 217 PRO A C 1
ATOM 1698 O O . PRO A 1 217 ? 5.465 7.124 -16.174 1.00 94.94 217 PRO A O 1
ATOM 1701 N N . SER A 1 218 ? 5.171 9.114 -15.182 1.00 93.44 218 SER A N 1
ATOM 1702 C CA . SER A 1 218 ? 4.628 9.817 -16.353 1.00 93.44 218 SER A CA 1
ATOM 1703 C C . SER A 1 218 ? 5.702 10.471 -17.233 1.00 93.44 218 SER A C 1
ATOM 1705 O O . SER A 1 218 ? 5.442 10.747 -18.409 1.00 93.44 218 SER A O 1
ATOM 1707 N N . GLY A 1 219 ? 6.910 10.670 -16.698 1.00 89.44 219 GLY A N 1
ATOM 1708 C CA . GLY A 1 219 ? 8.072 11.158 -17.438 1.00 89.44 219 GLY A CA 1
ATOM 1709 C C . GLY A 1 219 ? 8.605 10.105 -18.405 1.00 89.44 219 GLY A C 1
ATOM 1710 O O . GLY A 1 219 ? 8.740 8.943 -18.049 1.00 89.44 219 GLY A O 1
ATOM 1711 N N . THR A 1 220 ? 8.928 10.464 -19.648 1.00 86.25 220 THR A N 1
ATOM 1712 C CA . THR A 1 220 ? 9.367 9.466 -20.646 1.00 86.25 220 THR A CA 1
ATOM 1713 C C . THR A 1 220 ? 10.785 8.947 -20.410 1.00 86.25 220 THR A C 1
ATOM 1715 O O . THR A 1 220 ? 11.129 7.855 -20.856 1.00 86.25 220 THR A O 1
ATOM 1718 N N . SER A 1 221 ? 11.654 9.749 -19.791 1.00 78.56 221 SER A N 1
ATOM 1719 C CA . SER A 1 221 ? 13.066 9.403 -19.553 1.00 78.56 221 SER A CA 1
ATOM 1720 C C . SER A 1 221 ? 13.660 10.189 -18.385 1.00 78.56 221 SER A C 1
ATOM 1722 O O . SER A 1 221 ? 14.866 10.441 -18.362 1.00 78.56 221 SER A O 1
ATOM 1724 N N . ASP A 1 222 ? 12.811 10.631 -17.458 1.00 81.69 222 ASP A N 1
ATOM 1725 C CA . ASP A 1 222 ? 13.270 11.402 -16.309 1.00 81.69 222 ASP A CA 1
ATOM 1726 C C . ASP A 1 222 ? 14.196 10.523 -15.455 1.00 81.69 222 ASP A C 1
ATOM 1728 O O . ASP A 1 222 ? 13.930 9.320 -15.309 1.00 81.69 222 ASP A O 1
ATOM 1732 N N . PRO A 1 223 ? 15.316 11.079 -14.954 1.00 82.94 223 PRO A N 1
ATOM 1733 C CA . PRO A 1 223 ? 16.247 10.322 -14.134 1.00 82.94 223 PRO A CA 1
ATOM 1734 C C . PRO A 1 223 ? 15.562 9.888 -12.836 1.00 82.94 223 PRO A C 1
ATOM 1736 O O . PRO A 1 223 ? 14.747 10.624 -12.286 1.00 82.94 223 PRO A O 1
ATOM 1739 N N . ALA A 1 224 ? 15.921 8.704 -12.345 1.00 89.44 224 ALA A N 1
ATOM 1740 C CA . ALA A 1 224 ? 15.547 8.292 -11.001 1.00 89.44 224 ALA A CA 1
ATOM 1741 C C . ALA A 1 224 ? 16.523 8.853 -9.966 1.00 89.44 224 ALA A C 1
ATOM 1743 O O . ALA A 1 224 ? 17.711 9.039 -10.252 1.00 89.44 224 ALA A O 1
ATOM 1744 N N . ILE A 1 225 ? 16.022 9.032 -8.750 1.00 90.00 225 ILE A N 1
ATOM 1745 C CA . ILE A 1 225 ? 16.826 9.175 -7.543 1.00 90.00 225 ILE A CA 1
ATOM 1746 C C . ILE A 1 225 ? 17.101 7.750 -7.038 1.00 90.00 225 ILE A C 1
ATOM 1748 O O . ILE A 1 225 ? 16.149 7.048 -6.682 1.00 90.00 225 ILE A O 1
ATOM 1752 N N . PRO A 1 226 ? 18.356 7.264 -7.068 1.00 90.31 226 PRO A N 1
ATOM 1753 C CA . PRO A 1 226 ? 18.690 5.986 -6.457 1.00 90.31 226 PRO A CA 1
ATOM 1754 C C . PRO A 1 226 ? 18.563 6.096 -4.935 1.00 90.31 226 PRO A C 1
ATOM 1756 O O . PRO A 1 226 ? 18.976 7.091 -4.347 1.00 90.31 226 PRO A O 1
ATOM 1759 N N . VAL A 1 227 ? 18.012 5.059 -4.316 1.00 88.38 227 VAL A N 1
ATOM 1760 C CA . VAL A 1 227 ? 17.875 4.927 -2.862 1.00 88.38 227 VAL A CA 1
ATOM 1761 C C . VAL A 1 227 ? 18.430 3.560 -2.477 1.00 88.38 227 VAL A C 1
ATOM 1763 O O . VAL A 1 227 ? 17.694 2.597 -2.237 1.00 88.38 227 VAL A O 1
ATOM 1766 N N . ASP A 1 228 ? 19.756 3.448 -2.514 1.00 83.38 228 ASP A N 1
ATOM 1767 C CA . ASP A 1 228 ? 20.473 2.182 -2.318 1.00 83.38 228 ASP A CA 1
ATOM 1768 C C . ASP A 1 228 ? 20.310 1.642 -0.893 1.00 83.38 228 ASP A C 1
ATOM 1770 O O . ASP A 1 228 ? 20.391 0.435 -0.661 1.00 83.38 228 ASP A O 1
ATOM 1774 N N . GLU A 1 229 ? 20.008 2.514 0.065 1.00 85.88 229 GLU A N 1
ATOM 1775 C CA . GLU A 1 229 ? 19.703 2.158 1.445 1.00 85.88 229 GLU A CA 1
ATOM 1776 C C . GLU A 1 229 ? 18.520 1.198 1.513 1.00 85.88 229 GLU A C 1
ATOM 1778 O O . GLU A 1 229 ? 18.548 0.281 2.327 1.00 85.88 229 GLU A O 1
ATOM 1783 N N . LEU A 1 230 ? 17.536 1.333 0.614 1.00 84.88 230 LEU A N 1
ATOM 1784 C CA . LEU A 1 230 ? 16.355 0.468 0.534 1.00 84.88 230 LEU A CA 1
ATOM 1785 C C . LEU A 1 230 ? 16.640 -0.910 -0.068 1.00 84.88 230 LEU A C 1
ATOM 1787 O O . LEU A 1 230 ? 15.706 -1.698 -0.255 1.00 84.88 230 LEU A O 1
ATOM 1791 N N . ALA A 1 231 ? 17.902 -1.242 -0.337 1.00 81.56 231 ALA A N 1
ATOM 1792 C CA . ALA A 1 231 ? 18.253 -2.537 -0.882 1.00 81.56 231 ALA A CA 1
ATOM 1793 C C . ALA A 1 231 ? 17.816 -3.693 0.028 1.00 81.56 231 ALA A C 1
ATOM 1795 O O . ALA A 1 231 ? 18.177 -3.777 1.202 1.00 81.56 231 ALA A O 1
ATOM 1796 N N . GLY A 1 232 ? 17.021 -4.610 -0.528 1.00 76.25 232 GLY A N 1
ATOM 1797 C CA . GLY A 1 232 ? 16.452 -5.742 0.211 1.00 76.25 232 GLY A CA 1
ATOM 1798 C C . GLY A 1 232 ? 15.255 -5.404 1.111 1.00 76.25 232 GLY A C 1
ATOM 1799 O O . GLY A 1 232 ? 14.797 -6.285 1.848 1.00 76.25 232 GLY A O 1
ATOM 1800 N N . SER A 1 233 ? 14.731 -4.175 1.055 1.00 83.31 233 SER A N 1
ATOM 1801 C CA . SER A 1 233 ? 13.410 -3.873 1.614 1.00 83.31 233 SER A CA 1
ATOM 1802 C C . SER A 1 233 ? 12.304 -4.530 0.771 1.00 83.31 233 SER A C 1
ATOM 1804 O O . SER A 1 233 ? 12.478 -4.827 -0.410 1.00 83.31 233 SER A O 1
ATOM 1806 N N . VAL A 1 234 ? 11.175 -4.830 1.407 1.00 78.12 234 VAL A N 1
ATOM 1807 C CA . VAL A 1 234 ? 9.991 -5.471 0.810 1.00 78.12 234 VAL A CA 1
ATOM 1808 C C . VAL A 1 234 ? 8.882 -4.461 0.485 1.00 78.12 234 VAL A C 1
ATOM 1810 O O . VAL A 1 234 ? 7.819 -4.848 0.006 1.00 78.12 234 VAL A O 1
ATOM 1813 N N . GLY A 1 235 ? 9.127 -3.179 0.756 1.00 85.56 235 GLY A N 1
ATOM 1814 C CA . GLY A 1 235 ? 8.224 -2.059 0.526 1.00 85.56 235 GLY A CA 1
ATOM 1815 C C . GLY A 1 235 ? 8.787 -0.776 1.134 1.00 85.56 235 GLY A C 1
ATOM 1816 O O . GLY A 1 235 ? 9.729 -0.817 1.935 1.00 85.56 235 GLY A O 1
ATOM 1817 N N . ALA A 1 236 ? 8.208 0.359 0.761 1.00 91.38 236 ALA A N 1
ATOM 1818 C CA . ALA A 1 236 ? 8.572 1.650 1.323 1.00 91.38 236 ALA A CA 1
ATOM 1819 C C . ALA A 1 236 ? 7.333 2.530 1.474 1.00 91.38 236 ALA A C 1
ATOM 1821 O O . ALA A 1 236 ? 6.456 2.557 0.611 1.00 91.38 236 ALA A O 1
ATOM 1822 N N . ILE A 1 237 ? 7.274 3.273 2.573 1.00 94.31 237 ILE A N 1
ATOM 1823 C CA . ILE A 1 237 ? 6.206 4.235 2.836 1.00 94.31 237 ILE A CA 1
ATOM 1824 C C . ILE A 1 237 ? 6.787 5.635 2.702 1.00 94.31 237 ILE A C 1
ATOM 1826 O O . ILE A 1 237 ? 7.732 5.969 3.414 1.00 94.31 237 ILE A O 1
ATOM 1830 N N . PHE A 1 238 ? 6.216 6.456 1.822 1.00 93.88 238 PHE A N 1
ATOM 1831 C CA . PHE A 1 238 ? 6.529 7.882 1.777 1.00 93.88 238 PHE A CA 1
ATOM 1832 C C . PHE A 1 238 ? 6.017 8.563 3.042 1.00 93.88 238 PHE A C 1
ATOM 1834 O O . PHE A 1 238 ? 4.847 8.421 3.400 1.00 93.88 238 PHE A O 1
ATOM 1841 N N . VAL A 1 239 ? 6.901 9.300 3.710 1.00 93.69 239 VAL A N 1
ATOM 1842 C CA . VAL A 1 239 ? 6.551 10.147 4.850 1.00 93.69 239 VAL A CA 1
ATOM 1843 C C . VAL A 1 239 ? 6.450 11.587 4.348 1.00 93.69 239 VAL A C 1
ATOM 1845 O O . VAL A 1 239 ? 7.416 12.079 3.761 1.00 93.69 239 VAL A O 1
ATOM 1848 N N . PRO A 1 240 ? 5.315 12.277 4.557 1.00 90.44 240 PRO A N 1
ATOM 1849 C CA . PRO A 1 240 ? 5.155 13.660 4.126 1.00 90.44 240 PRO A CA 1
ATOM 1850 C C . PRO A 1 240 ? 6.243 14.568 4.695 1.00 90.44 240 PRO A C 1
ATOM 1852 O O . PRO A 1 240 ? 6.598 14.458 5.869 1.00 90.44 240 PRO A O 1
ATOM 1855 N N . ALA A 1 241 ? 6.702 15.533 3.896 1.00 89.75 241 ALA A N 1
ATOM 1856 C CA . ALA A 1 241 ? 7.696 16.518 4.325 1.00 89.75 241 ALA A CA 1
ATOM 1857 C C . ALA A 1 241 ? 7.239 17.342 5.543 1.00 89.75 241 ALA A C 1
ATOM 1859 O O . ALA A 1 241 ? 8.069 17.839 6.302 1.00 89.75 241 ALA A O 1
ATOM 1860 N N . SER A 1 242 ? 5.924 17.490 5.749 1.00 88.44 242 SER A N 1
ATOM 1861 C CA . SER A 1 242 ? 5.382 18.161 6.935 1.00 88.44 242 SER A CA 1
ATOM 1862 C C . SER A 1 242 ? 5.657 17.375 8.223 1.00 88.44 242 SER A C 1
ATOM 1864 O O . SER A 1 242 ? 5.973 17.981 9.244 1.00 88.44 242 SER A O 1
ATOM 1866 N N . ALA A 1 243 ? 5.638 16.040 8.140 1.00 89.75 243 ALA A N 1
ATOM 1867 C CA . ALA A 1 243 ? 5.924 15.135 9.245 1.00 89.75 243 ALA A CA 1
ATOM 1868 C C . ALA A 1 243 ? 7.426 14.850 9.405 1.00 89.75 243 ALA A C 1
ATOM 1870 O O . ALA A 1 243 ? 7.924 14.777 10.529 1.00 89.75 243 ALA A O 1
ATOM 1871 N N . SER A 1 244 ? 8.153 14.672 8.296 1.00 92.00 244 SER A N 1
ATOM 1872 C CA . SER A 1 244 ? 9.566 14.280 8.324 1.00 92.00 244 SER A CA 1
ATOM 1873 C C . SER A 1 244 ? 10.534 15.453 8.471 1.00 92.00 244 SER A C 1
ATOM 1875 O O . SER A 1 244 ? 11.619 15.278 9.024 1.00 92.00 244 SER A O 1
ATOM 1877 N N . GLY A 1 245 ? 10.155 16.634 7.972 1.00 90.56 245 GLY A N 1
ATOM 1878 C CA . GLY A 1 245 ? 11.053 17.774 7.783 1.00 90.56 245 GLY A CA 1
ATOM 1879 C C . GLY A 1 245 ? 11.980 17.655 6.566 1.00 90.56 245 GLY A C 1
ATOM 1880 O O . GLY A 1 245 ? 12.745 18.583 6.311 1.00 90.56 245 GLY A O 1
ATOM 1881 N N . GLU A 1 246 ? 11.891 16.561 5.805 1.00 90.50 246 GLU A N 1
ATOM 1882 C CA . GLU A 1 246 ? 12.784 16.227 4.693 1.00 90.50 246 GLU A CA 1
ATOM 1883 C C . GLU A 1 246 ? 12.027 16.226 3.354 1.00 90.50 246 GLU A C 1
ATOM 1885 O O . GLU A 1 246 ? 10.869 15.802 3.304 1.00 90.50 246 GLU A O 1
ATOM 1890 N N . PRO A 1 247 ? 12.652 16.668 2.245 1.00 87.50 247 PRO A N 1
ATOM 1891 C CA . PRO A 1 247 ? 12.013 16.679 0.928 1.00 87.50 247 PRO A CA 1
ATOM 1892 C C . PRO A 1 247 ? 11.753 15.266 0.390 1.00 87.50 247 PRO A C 1
ATOM 1894 O O . PRO A 1 247 ? 10.754 15.046 -0.289 1.00 87.50 247 PRO A O 1
ATOM 1897 N N . VAL A 1 248 ? 12.632 14.316 0.721 1.00 89.19 248 VAL A N 1
ATOM 1898 C CA . VAL A 1 248 ? 12.494 12.892 0.412 1.00 89.19 248 VAL A CA 1
ATOM 1899 C C . VAL A 1 248 ? 12.662 12.117 1.711 1.00 89.19 248 VAL A C 1
ATOM 1901 O O . VAL A 1 248 ? 13.758 12.058 2.268 1.00 89.19 248 VAL A O 1
ATOM 1904 N N . ALA A 1 249 ? 11.573 11.519 2.188 1.00 93.00 249 ALA A N 1
ATOM 1905 C CA . ALA A 1 249 ? 11.554 10.700 3.392 1.00 93.00 249 ALA A CA 1
ATOM 1906 C C . ALA A 1 249 ? 10.787 9.404 3.146 1.00 93.00 249 ALA A C 1
ATOM 1908 O O . ALA A 1 249 ? 9.625 9.412 2.730 1.00 93.00 249 ALA A O 1
ATOM 1909 N N . LEU A 1 250 ? 11.444 8.283 3.424 1.00 94.62 250 LEU A N 1
ATOM 1910 C CA . LEU A 1 250 ? 10.902 6.944 3.259 1.00 94.62 250 LEU A CA 1
ATOM 1911 C C . LEU A 1 250 ? 11.087 6.143 4.546 1.00 94.62 250 LEU A C 1
ATOM 1913 O O . LEU A 1 250 ? 12.177 6.094 5.113 1.00 94.62 250 LEU A O 1
ATOM 1917 N N . LEU A 1 251 ? 10.038 5.447 4.974 1.00 94.06 251 LEU A N 1
ATOM 1918 C CA . LEU A 1 251 ? 10.171 4.314 5.883 1.00 94.06 251 LEU A CA 1
ATOM 1919 C C . LEU A 1 251 ? 10.341 3.052 5.045 1.00 94.06 251 LEU A C 1
ATOM 1921 O O . LEU A 1 251 ? 9.374 2.506 4.508 1.00 94.06 251 LEU A O 1
ATOM 1925 N N . GLY A 1 252 ? 11.585 2.601 4.924 1.00 91.81 252 GLY A N 1
ATOM 1926 C CA . GLY A 1 252 ? 11.926 1.321 4.326 1.00 91.81 252 GLY A CA 1
ATOM 1927 C C . GLY A 1 252 ? 11.456 0.173 5.199 1.00 91.81 252 GLY A C 1
ATOM 1928 O O . GLY A 1 252 ? 11.680 0.180 6.412 1.00 91.81 252 GLY A O 1
ATOM 1929 N N . LEU A 1 253 ? 10.821 -0.819 4.582 1.00 88.31 253 LEU A N 1
ATOM 1930 C CA . LEU A 1 253 ? 10.314 -1.986 5.278 1.00 88.31 253 LEU A CA 1
ATOM 1931 C C . LEU A 1 253 ? 11.173 -3.210 5.015 1.00 88.31 253 LEU A C 1
ATOM 1933 O O . LEU A 1 253 ? 11.229 -3.691 3.890 1.00 88.31 253 LEU A O 1
ATOM 1937 N N . TYR A 1 254 ? 11.783 -3.781 6.048 1.00 83.62 254 TYR A N 1
ATOM 1938 C CA . TYR A 1 254 ? 12.632 -4.962 5.888 1.00 83.62 254 TYR A CA 1
ATOM 1939 C C . TYR A 1 254 ? 11.960 -6.227 6.401 1.00 83.62 254 TYR A C 1
ATOM 1941 O O . TYR A 1 254 ? 11.104 -6.214 7.291 1.00 83.62 254 TYR A O 1
ATOM 1949 N N . THR A 1 255 ? 12.397 -7.356 5.842 1.00 70.31 255 THR A N 1
ATOM 1950 C CA . THR A 1 255 ? 11.956 -8.682 6.287 1.00 70.31 255 THR A CA 1
ATOM 1951 C C . THR A 1 255 ? 12.172 -8.815 7.798 1.00 70.31 255 THR A C 1
ATOM 1953 O O . THR A 1 255 ? 13.289 -8.653 8.285 1.00 70.31 255 THR A O 1
ATOM 1956 N N . GLY A 1 256 ? 11.104 -9.125 8.536 1.00 67.00 256 GLY A N 1
ATOM 1957 C CA . GLY A 1 256 ? 11.112 -9.164 10.003 1.00 67.00 256 GLY A CA 1
ATOM 1958 C C . GLY A 1 256 ? 10.389 -7.993 10.673 1.00 67.00 256 GLY A C 1
ATOM 1959 O O . GLY A 1 256 ? 10.233 -8.029 11.888 1.00 67.00 256 GLY A O 1
ATOM 1960 N N . GLY A 1 257 ? 9.906 -7.013 9.903 1.00 72.94 257 GLY A N 1
ATOM 1961 C CA . GLY A 1 257 ? 9.001 -5.958 10.372 1.00 72.94 257 GLY A CA 1
ATOM 1962 C C . GLY A 1 257 ? 9.668 -4.648 10.779 1.00 72.94 257 GLY A C 1
ATOM 1963 O O . GLY A 1 257 ? 8.990 -3.755 11.283 1.00 72.94 257 GLY A O 1
ATOM 1964 N N . THR A 1 258 ? 10.988 -4.546 10.605 1.00 83.38 258 THR A N 1
ATOM 1965 C CA . THR A 1 258 ? 11.745 -3.360 11.007 1.00 83.38 258 THR A CA 1
ATOM 1966 C C . THR A 1 258 ? 11.492 -2.245 10.008 1.00 83.38 258 THR A C 1
ATOM 1968 O O . THR A 1 258 ? 11.703 -2.438 8.805 1.00 83.38 258 THR A O 1
ATOM 1971 N N . PHE A 1 259 ? 11.075 -1.091 10.525 1.00 88.50 259 PHE A N 1
ATOM 1972 C CA . PHE A 1 259 ? 11.042 0.143 9.758 1.00 88.50 259 PHE A CA 1
ATOM 1973 C C . PHE A 1 259 ? 12.350 0.887 9.904 1.00 88.50 259 PHE A C 1
ATOM 1975 O O . PHE A 1 259 ? 12.941 0.948 10.984 1.00 88.50 259 PHE A O 1
ATOM 1982 N N . THR A 1 260 ? 12.769 1.492 8.811 1.00 90.44 260 THR A N 1
ATOM 1983 C CA . THR A 1 260 ? 14.045 2.170 8.708 1.00 90.44 260 THR A CA 1
ATOM 1984 C C . THR A 1 260 ? 13.832 3.509 8.030 1.00 90.44 260 THR A C 1
ATOM 1986 O O . THR A 1 260 ? 13.280 3.553 6.935 1.00 90.44 260 THR A O 1
ATOM 1989 N N . ALA A 1 261 ? 14.255 4.589 8.679 1.00 92.81 261 ALA A N 1
ATOM 1990 C CA . ALA A 1 261 ? 14.167 5.925 8.112 1.00 92.81 261 ALA A CA 1
ATOM 1991 C C . ALA A 1 261 ? 15.291 6.128 7.095 1.00 92.81 261 ALA A C 1
ATOM 1993 O O . ALA A 1 261 ? 16.475 5.968 7.412 1.00 92.81 261 ALA A O 1
ATOM 1994 N N . VAL A 1 262 ? 14.896 6.471 5.875 1.00 92.19 262 VAL A N 1
ATOM 1995 C CA . VAL A 1 262 ? 15.772 6.699 4.731 1.00 92.19 262 VAL A CA 1
ATOM 1996 C C . VAL A 1 262 ? 15.421 8.042 4.104 1.00 92.19 262 VAL A C 1
ATOM 1998 O O . VAL A 1 262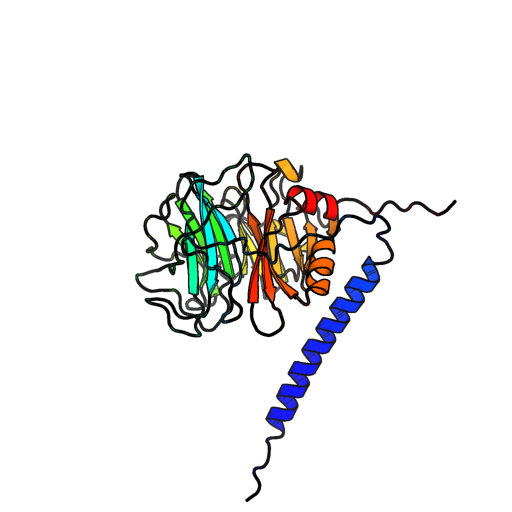 ? 14.245 8.351 3.903 1.00 92.19 262 VAL A O 1
ATOM 2001 N N . THR A 1 263 ? 16.440 8.827 3.782 1.00 90.19 263 THR A N 1
ATOM 2002 C CA . THR A 1 263 ? 16.335 10.046 2.973 1.00 90.19 263 THR A CA 1
ATOM 2003 C C . THR A 1 263 ? 17.177 9.901 1.709 1.00 90.19 263 THR A C 1
ATOM 2005 O O . THR A 1 263 ? 17.855 8.892 1.518 1.00 90.19 263 THR A O 1
ATOM 2008 N N . GLU A 1 264 ? 17.167 10.915 0.843 1.00 82.25 264 GLU A N 1
ATOM 2009 C CA . GLU A 1 264 ? 18.101 10.972 -0.292 1.00 82.25 264 GLU A CA 1
ATOM 2010 C C . GLU A 1 264 ? 19.581 11.051 0.136 1.00 82.25 264 GLU A C 1
ATOM 2012 O O . GLU A 1 264 ? 20.462 10.638 -0.615 1.00 82.25 264 GLU A O 1
ATOM 2017 N N . ASP A 1 265 ? 19.851 11.546 1.350 1.00 84.94 265 ASP A N 1
ATOM 2018 C CA . ASP A 1 265 ? 21.200 11.671 1.917 1.00 84.94 265 ASP A CA 1
ATOM 2019 C C . ASP A 1 265 ? 21.664 10.398 2.647 1.00 84.94 265 ASP A C 1
ATOM 2021 O O . ASP A 1 265 ? 22.836 10.283 3.026 1.00 84.94 265 ASP A O 1
ATOM 2025 N N . GLY A 1 266 ? 20.755 9.438 2.840 1.00 85.94 266 GLY A N 1
ATOM 2026 C CA . GLY A 1 266 ? 21.059 8.095 3.306 1.00 85.94 266 GLY A CA 1
ATOM 2027 C C . GLY A 1 266 ? 20.223 7.623 4.495 1.00 85.94 266 GLY A C 1
ATOM 2028 O O . GLY A 1 266 ? 19.089 8.038 4.736 1.00 85.94 266 GLY A O 1
ATOM 2029 N N . LEU A 1 267 ? 20.797 6.673 5.229 1.00 88.25 267 LEU A N 1
ATOM 2030 C CA . LEU A 1 267 ? 20.152 5.954 6.322 1.00 88.25 267 LEU A CA 1
ATOM 2031 C C . LEU A 1 267 ? 20.212 6.756 7.627 1.00 88.25 267 LEU A C 1
ATOM 2033 O O . LEU A 1 267 ? 21.307 7.033 8.118 1.00 88.25 267 LEU A O 1
ATOM 2037 N N . LEU A 1 268 ? 19.060 7.043 8.238 1.00 87.00 268 LEU A N 1
ATOM 2038 C CA . LEU A 1 268 ? 18.997 7.755 9.522 1.00 87.00 268 LEU A CA 1
ATOM 2039 C C . LEU A 1 268 ? 18.943 6.809 10.730 1.00 87.00 268 LEU A C 1
ATOM 2041 O O . LEU A 1 268 ? 19.506 7.112 11.778 1.00 87.00 268 LEU A O 1
ATOM 2045 N N . GLY A 1 269 ? 18.300 5.648 10.590 1.00 86.94 269 GLY A N 1
ATOM 2046 C CA . GLY A 1 269 ? 18.129 4.692 11.686 1.00 86.94 269 GLY A CA 1
ATOM 2047 C C . GLY A 1 269 ? 16.935 3.767 11.469 1.00 86.94 269 GLY A C 1
ATOM 2048 O O . GLY A 1 269 ? 16.441 3.631 10.351 1.00 86.94 269 GLY A O 1
ATOM 2049 N N . GLY A 1 270 ? 16.464 3.097 12.522 1.00 86.00 270 GLY A N 1
ATOM 2050 C CA . GLY A 1 270 ? 15.287 2.239 12.425 1.00 86.00 270 GLY A CA 1
ATOM 2051 C C . GLY A 1 270 ? 14.677 1.859 13.766 1.00 86.00 270 GLY A C 1
ATOM 2052 O O . GLY A 1 270 ? 15.351 1.866 14.794 1.00 86.00 270 GLY A O 1
ATOM 2053 N N . THR A 1 271 ? 13.400 1.484 13.733 1.00 84.56 271 THR A N 1
ATOM 2054 C CA . THR A 1 271 ? 12.627 1.042 14.898 1.00 84.56 271 THR A CA 1
ATOM 2055 C C . THR A 1 271 ? 12.167 -0.416 14.738 1.00 84.56 271 THR A C 1
ATOM 2057 O O . THR A 1 271 ? 11.593 -0.785 13.705 1.00 84.56 271 THR A O 1
ATOM 2060 N N . PRO A 1 272 ? 12.396 -1.278 15.750 1.00 82.75 272 PRO A N 1
ATOM 2061 C CA . PRO A 1 272 ? 11.881 -2.642 15.779 1.00 82.75 272 PRO A CA 1
ATOM 2062 C C . PRO A 1 272 ? 10.485 -2.745 16.422 1.00 82.75 272 PRO A C 1
ATOM 2064 O O . PRO A 1 272 ? 10.010 -3.860 16.642 1.00 82.75 272 PRO A O 1
ATOM 2067 N N . ASP A 1 273 ? 9.830 -1.638 16.788 1.00 82.50 273 ASP A N 1
ATOM 2068 C CA . ASP A 1 273 ? 8.658 -1.679 17.677 1.00 82.50 273 ASP A CA 1
ATOM 2069 C C . ASP A 1 273 ? 7.459 -2.404 17.064 1.00 82.50 273 ASP A C 1
ATOM 2071 O O . ASP A 1 273 ? 6.761 -3.161 17.757 1.00 82.50 273 ASP A O 1
ATOM 2075 N N . LEU A 1 274 ? 7.247 -2.237 15.752 1.00 82.56 274 LEU A N 1
ATOM 2076 C CA . LEU A 1 274 ? 6.240 -3.012 15.034 1.00 82.56 274 LEU A CA 1
ATOM 2077 C C . LEU A 1 274 ? 6.622 -4.500 15.020 1.00 82.56 274 LEU A C 1
ATOM 2079 O O . LEU A 1 274 ? 5.799 -5.335 15.393 1.00 82.56 274 LEU A O 1
ATOM 2083 N N . SER A 1 275 ? 7.875 -4.838 14.693 1.00 84.12 275 SER A N 1
ATOM 2084 C CA . SER A 1 275 ? 8.393 -6.216 14.700 1.00 84.12 275 SER A CA 1
ATOM 2085 C C . SER A 1 275 ? 8.166 -6.919 16.033 1.00 84.12 275 SER A C 1
ATOM 2087 O O . SER A 1 275 ? 7.684 -8.048 16.076 1.00 84.12 275 SER A O 1
ATOM 2089 N N . VAL A 1 276 ? 8.500 -6.262 17.146 1.00 83.62 276 VAL A N 1
ATOM 2090 C CA . VAL A 1 276 ? 8.344 -6.829 18.493 1.00 83.62 276 VAL A CA 1
ATOM 2091 C C . VAL A 1 276 ? 6.873 -7.078 18.805 1.00 83.62 276 VAL A C 1
ATOM 2093 O O . VAL A 1 276 ? 6.538 -8.099 19.409 1.00 83.62 276 VAL A O 1
ATOM 2096 N N . SER A 1 277 ? 5.998 -6.164 18.395 1.00 85.12 277 SER A N 1
ATOM 2097 C CA . SER A 1 277 ? 4.556 -6.279 18.619 1.00 85.12 277 SER A CA 1
ATOM 2098 C C . SER A 1 277 ? 3.953 -7.412 17.784 1.00 85.12 277 SER A C 1
ATOM 2100 O O . SER A 1 277 ? 3.213 -8.230 18.322 1.00 85.12 277 SER A O 1
ATOM 2102 N N . LEU A 1 278 ? 4.355 -7.545 16.518 1.00 86.62 278 LEU A N 1
ATOM 2103 C CA . LEU A 1 278 ? 3.944 -8.644 15.639 1.00 86.62 278 LEU A CA 1
ATOM 2104 C C . LEU A 1 278 ? 4.427 -10.004 16.145 1.00 86.62 278 LEU A C 1
ATOM 2106 O O . LEU A 1 278 ? 3.633 -10.933 16.267 1.00 86.62 278 LEU A O 1
ATOM 2110 N N . LEU A 1 279 ? 5.700 -10.109 16.537 1.00 85.44 279 LEU A N 1
ATOM 2111 C CA . LEU A 1 279 ? 6.273 -11.352 17.058 1.00 85.44 279 LEU A CA 1
ATOM 2112 C C . LEU A 1 279 ? 5.568 -11.838 18.331 1.00 85.44 279 LEU A C 1
ATOM 2114 O O . LEU A 1 279 ? 5.425 -13.045 18.524 1.00 85.44 279 LEU A O 1
ATOM 2118 N N . ARG A 1 280 ? 5.110 -10.924 19.199 1.00 84.81 280 ARG A N 1
ATOM 2119 C CA . ARG A 1 280 ? 4.315 -11.280 20.391 1.00 84.81 280 ARG A CA 1
ATOM 2120 C C . ARG A 1 280 ? 2.965 -11.891 20.033 1.00 84.81 280 ARG A C 1
ATOM 2122 O O . ARG A 1 280 ? 2.488 -12.745 20.774 1.00 84.81 280 ARG A O 1
ATOM 2129 N N . GLU A 1 281 ? 2.392 -11.478 18.910 1.00 84.81 281 GLU A N 1
ATOM 2130 C CA . GLU A 1 281 ? 1.135 -12.009 18.385 1.00 84.81 281 GLU A CA 1
ATOM 2131 C C . GLU A 1 281 ? 1.334 -13.207 17.441 1.00 84.81 281 GLU A C 1
ATOM 2133 O O . GLU A 1 281 ? 0.348 -13.763 16.965 1.00 84.81 281 GLU A O 1
ATOM 2138 N N . GLY A 1 282 ? 2.581 -13.639 17.204 1.00 86.38 282 GLY A N 1
ATOM 2139 C CA . GLY A 1 282 ? 2.907 -14.734 16.285 1.00 86.38 282 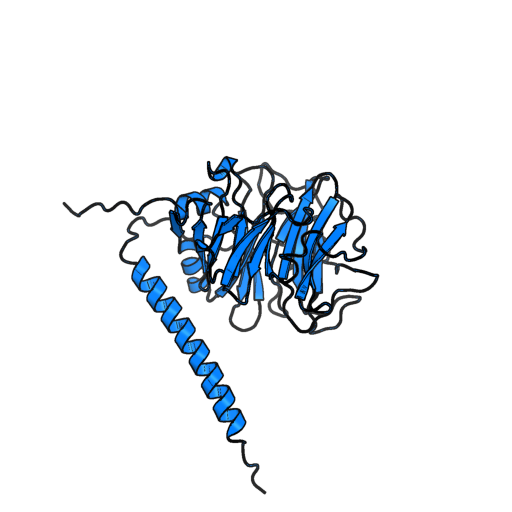GLY A CA 1
ATOM 2140 C C . GLY A 1 282 ? 2.777 -14.363 14.806 1.00 86.38 282 GLY A C 1
ATOM 2141 O O . GLY A 1 282 ? 2.680 -15.253 13.969 1.00 86.38 282 GLY A O 1
ATOM 2142 N N . LEU A 1 283 ? 2.776 -13.067 14.497 1.00 87.25 283 LEU A N 1
ATOM 2143 C CA . LEU A 1 283 ? 2.582 -12.526 13.158 1.00 87.25 283 LEU A CA 1
ATOM 2144 C C . LEU A 1 283 ? 3.919 -12.142 12.517 1.00 87.25 283 LEU A C 1
ATOM 2146 O O . LEU A 1 283 ? 4.843 -11.672 13.189 1.00 87.25 283 LEU A O 1
ATOM 2150 N N . PHE A 1 284 ? 4.003 -12.293 11.198 1.00 87.81 284 PHE A N 1
ATOM 2151 C CA . PHE A 1 284 ? 5.154 -11.893 10.392 1.00 87.81 284 PHE A CA 1
ATOM 2152 C C . PHE A 1 284 ? 4.732 -10.869 9.353 1.00 87.81 284 PHE A C 1
ATOM 2154 O O . PHE A 1 284 ? 3.927 -11.171 8.477 1.00 87.81 284 PHE A O 1
ATOM 2161 N N . LEU A 1 285 ? 5.302 -9.668 9.435 1.00 88.88 285 LEU A N 1
ATOM 2162 C CA . LEU A 1 285 ? 5.009 -8.616 8.473 1.00 88.88 285 LEU A CA 1
ATOM 2163 C C . LEU A 1 285 ? 5.394 -9.041 7.055 1.00 88.88 285 LEU A C 1
ATOM 2165 O O . LEU A 1 285 ? 6.511 -9.514 6.825 1.00 88.88 285 LEU A O 1
ATOM 2169 N N . SER A 1 286 ? 4.493 -8.801 6.114 1.00 88.56 286 SER A N 1
ATOM 2170 C CA . SER A 1 286 ? 4.703 -9.051 4.690 1.00 88.56 286 SER A CA 1
ATOM 2171 C C . SER A 1 286 ? 4.753 -7.747 3.900 1.00 88.56 286 SER A C 1
ATOM 2173 O O . SER A 1 286 ? 5.686 -7.558 3.119 1.00 88.56 286 SER A O 1
ATOM 2175 N N . ARG A 1 287 ? 3.788 -6.840 4.107 1.00 89.38 287 ARG A N 1
ATOM 2176 C CA . ARG A 1 287 ? 3.689 -5.546 3.413 1.00 89.38 287 ARG A CA 1
ATOM 2177 C C . ARG A 1 287 ? 3.094 -4.465 4.295 1.00 89.38 287 ARG A C 1
ATOM 2179 O O . ARG A 1 287 ? 2.337 -4.761 5.213 1.00 89.38 287 ARG A O 1
ATOM 2186 N N . ALA A 1 288 ? 3.403 -3.214 3.977 1.00 91.69 288 ALA A N 1
ATOM 2187 C CA . ALA A 1 288 ? 2.819 -2.052 4.628 1.00 91.69 288 ALA A CA 1
ATOM 2188 C C . ALA A 1 288 ? 2.671 -0.886 3.648 1.00 91.69 288 ALA A C 1
ATOM 2190 O O . ALA A 1 288 ? 3.439 -0.774 2.693 1.00 91.69 288 ALA A O 1
ATOM 2191 N N . ALA A 1 289 ? 1.704 -0.019 3.920 1.00 92.44 289 ALA A N 1
ATOM 2192 C CA . ALA A 1 289 ? 1.461 1.223 3.208 1.00 92.44 289 ALA A CA 1
ATOM 2193 C C . ALA A 1 289 ? 1.130 2.338 4.209 1.00 92.44 289 ALA A C 1
ATOM 2195 O O . ALA A 1 289 ? 0.594 2.087 5.291 1.00 92.44 289 ALA A O 1
ATOM 2196 N N . GLY A 1 290 ? 1.450 3.577 3.842 1.00 91.88 290 GLY A N 1
ATOM 2197 C CA . GLY A 1 290 ? 1.013 4.752 4.589 1.00 91.88 290 GLY A CA 1
ATOM 2198 C C . GLY A 1 290 ? -0.411 5.129 4.199 1.00 91.88 290 GLY A C 1
ATOM 2199 O O . GLY A 1 290 ? -0.720 5.230 3.013 1.00 91.88 290 GLY A O 1
ATOM 2200 N N . PHE A 1 291 ? -1.265 5.364 5.187 1.00 92.81 291 PHE A N 1
ATOM 2201 C CA . PHE A 1 291 ? -2.504 6.108 5.011 1.00 92.81 291 PHE A CA 1
ATOM 2202 C C . PHE A 1 291 ? -2.215 7.578 5.292 1.00 92.81 291 PHE A C 1
ATOM 2204 O O . PHE A 1 291 ? -1.864 7.922 6.417 1.00 92.81 291 PHE A O 1
ATOM 2211 N N . LEU A 1 292 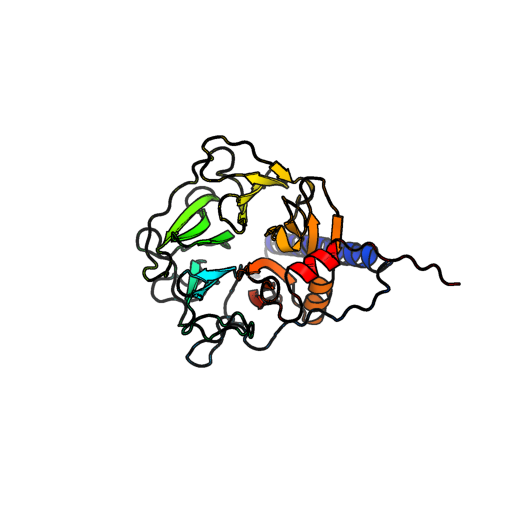? -2.379 8.420 4.274 1.00 90.69 292 LEU A N 1
ATOM 2212 C CA . LEU A 1 292 ? -2.226 9.868 4.374 1.00 90.69 292 LEU A CA 1
ATOM 2213 C C . LEU A 1 292 ? -3.615 10.503 4.280 1.00 90.69 292 LEU A C 1
ATOM 2215 O O . LEU A 1 292 ? -4.242 10.508 3.218 1.00 90.69 292 LEU A O 1
ATOM 2219 N N . SER A 1 293 ? -4.138 10.991 5.402 1.00 86.69 293 SER A N 1
ATOM 2220 C CA . SER A 1 293 ? -5.479 11.577 5.481 1.00 86.69 293 SER A CA 1
ATOM 2221 C C . SER A 1 293 ? -5.493 13.079 5.172 1.00 86.69 293 SER A C 1
ATOM 2223 O O . SER A 1 293 ? -6.571 13.684 5.122 1.00 86.69 293 SER A O 1
ATOM 2225 N N . GLY A 1 294 ? -4.310 13.686 5.024 1.00 83.12 294 GLY A N 1
ATOM 2226 C CA . GLY A 1 294 ? -4.101 15.135 5.007 1.00 83.12 294 GLY A CA 1
ATOM 2227 C C . GLY A 1 294 ? -4.044 15.752 6.410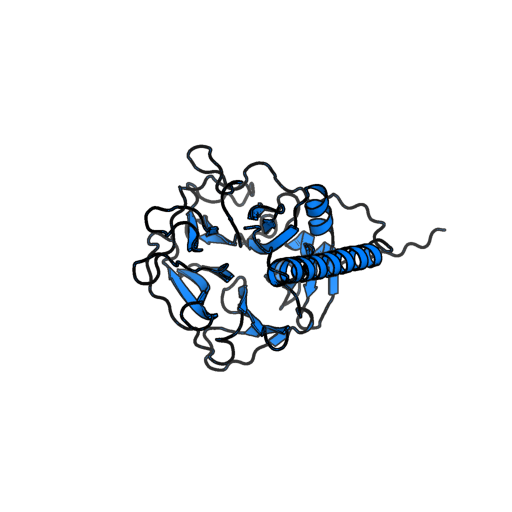 1.00 83.12 294 GLY A C 1
ATOM 2228 O O . GLY A 1 294 ? -4.217 16.963 6.560 1.00 83.12 294 GLY A O 1
ATOM 2229 N N . SER A 1 295 ? -3.857 14.930 7.448 1.00 83.88 295 SER A N 1
ATOM 2230 C CA . SER A 1 295 ? -3.671 15.368 8.829 1.00 83.88 295 SER A CA 1
ATOM 2231 C C . SER A 1 295 ? -2.696 14.435 9.532 1.00 83.88 295 SER A C 1
ATOM 2233 O O . SER A 1 295 ? -3.023 13.279 9.781 1.00 83.88 295 SER A O 1
ATOM 2235 N N . GLU A 1 296 ? -1.554 14.976 9.960 1.00 82.62 296 GLU A N 1
ATOM 2236 C CA . GLU A 1 296 ? -0.489 14.219 10.640 1.00 82.62 296 GLU A CA 1
ATOM 2237 C C . GLU A 1 296 ? -0.986 13.403 11.843 1.00 82.62 296 GLU A C 1
ATOM 2239 O O . GLU A 1 296 ? -0.416 12.369 12.169 1.00 82.62 296 GLU A O 1
ATOM 2244 N N . PHE A 1 297 ? -2.069 13.843 12.493 1.00 84.81 297 PHE A N 1
ATOM 2245 C CA . PHE A 1 297 ? -2.673 13.144 13.628 1.00 84.81 297 PHE A CA 1
ATOM 2246 C C . PHE A 1 297 ? -3.366 11.823 13.247 1.00 84.81 297 PHE A C 1
ATOM 2248 O O . PHE A 1 297 ? -3.465 10.925 14.079 1.00 84.81 297 PHE A O 1
ATOM 2255 N N . ASN A 1 298 ? -3.860 11.706 12.014 1.00 87.06 298 ASN A N 1
ATOM 2256 C CA . ASN A 1 298 ? -4.560 10.516 11.521 1.00 87.06 298 ASN A CA 1
ATOM 2257 C C . ASN A 1 298 ? -3.739 9.721 10.506 1.00 87.06 298 ASN A C 1
ATOM 2259 O O . ASN A 1 298 ? -4.132 8.604 10.157 1.00 87.06 298 ASN A O 1
ATOM 2263 N N . ASP A 1 299 ? -2.632 10.285 10.023 1.00 91.44 299 ASP A N 1
ATOM 2264 C CA . ASP A 1 299 ? -1.721 9.580 9.138 1.00 91.44 299 ASP A CA 1
ATOM 2265 C C . ASP A 1 299 ? -1.158 8.370 9.884 1.00 91.44 299 ASP A C 1
ATOM 2267 O O . ASP A 1 299 ? -0.588 8.496 10.967 1.00 91.44 299 ASP A O 1
ATOM 2271 N N . THR A 1 300 ? -1.334 7.176 9.334 1.00 90.94 300 THR A N 1
ATOM 2272 C CA . THR A 1 300 ? -0.958 5.924 10.005 1.00 90.94 300 THR A CA 1
ATOM 2273 C C . THR A 1 300 ? -0.482 4.887 8.995 1.00 90.94 300 THR A C 1
ATOM 2275 O O . THR A 1 300 ? -0.343 5.169 7.808 1.00 90.94 300 THR A O 1
ATOM 2278 N N . ILE A 1 301 ? -0.195 3.679 9.461 1.00 91.94 301 ILE A N 1
ATOM 2279 C CA . ILE A 1 301 ? 0.286 2.565 8.659 1.00 91.94 301 ILE A CA 1
ATOM 2280 C C . ILE A 1 301 ? -0.792 1.487 8.604 1.00 91.94 301 ILE A C 1
ATOM 2282 O O . ILE A 1 301 ? -1.235 0.977 9.638 1.00 91.94 301 ILE A O 1
ATOM 2286 N N . THR A 1 302 ? -1.175 1.100 7.392 1.00 92.25 302 THR A N 1
ATOM 2287 C CA . THR A 1 302 ? -1.866 -0.163 7.129 1.00 92.25 302 THR A CA 1
ATOM 2288 C C . THR A 1 302 ? -0.843 -1.217 6.755 1.00 92.25 302 THR A C 1
ATOM 2290 O O . THR A 1 302 ? 0.165 -0.926 6.114 1.00 92.25 302 THR A O 1
ATOM 2293 N N . PHE A 1 303 ? -1.065 -2.455 7.170 1.00 91.94 303 PHE A N 1
ATOM 2294 C CA . PHE A 1 303 ? -0.126 -3.525 6.874 1.00 91.94 303 PHE A CA 1
ATOM 2295 C C . PHE A 1 303 ? -0.804 -4.878 6.811 1.00 91.94 303 PHE A C 1
ATOM 2297 O O . PHE A 1 303 ? -1.869 -5.067 7.392 1.00 91.94 303 PHE A O 1
ATOM 2304 N N . SER A 1 304 ? -0.170 -5.821 6.128 1.00 91.94 304 SER A N 1
ATOM 2305 C CA . SER A 1 304 ? -0.550 -7.222 6.188 1.00 91.94 304 SER A CA 1
ATOM 2306 C C . SER A 1 304 ? 0.506 -8.055 6.895 1.00 91.94 304 SER A C 1
ATOM 2308 O O . SER A 1 304 ? 1.700 -7.731 6.884 1.00 91.94 304 SER A O 1
ATOM 2310 N N . ALA A 1 305 ? 0.058 -9.100 7.580 1.00 90.56 305 ALA A N 1
ATOM 2311 C CA . ALA A 1 305 ? 0.938 -10.005 8.293 1.00 90.56 305 ALA A CA 1
ATOM 2312 C C . ALA A 1 305 ? 0.437 -11.446 8.212 1.00 90.56 305 ALA A C 1
ATOM 2314 O O . ALA A 1 305 ? -0.759 -11.710 8.270 1.00 90.56 305 ALA A O 1
ATOM 2315 N N . ASN A 1 306 ? 1.383 -12.371 8.093 1.00 89.12 306 ASN A N 1
ATOM 2316 C CA . ASN A 1 306 ? 1.127 -13.797 7.972 1.00 89.12 306 ASN A CA 1
ATOM 2317 C C . ASN A 1 306 ? 1.253 -14.485 9.340 1.00 89.12 306 ASN A C 1
ATOM 2319 O O . ASN A 1 306 ? 2.215 -14.231 10.072 1.00 89.12 306 ASN A O 1
ATOM 2323 N N . ASP A 1 307 ? 0.315 -15.367 9.673 1.00 86.75 307 ASP A N 1
ATOM 2324 C CA . ASP A 1 307 ? 0.283 -16.134 10.931 1.00 86.75 307 ASP A CA 1
ATOM 2325 C C . ASP A 1 307 ? 0.887 -17.554 10.808 1.00 86.75 307 ASP A C 1
ATOM 2327 O O . ASP A 1 307 ? 0.938 -18.332 11.764 1.00 86.75 307 ASP A O 1
ATOM 2331 N N . GLY A 1 308 ? 1.381 -17.893 9.617 1.00 85.25 308 GLY A N 1
ATOM 2332 C CA . GLY A 1 308 ? 1.885 -19.202 9.210 1.00 85.25 308 GLY A CA 1
ATOM 2333 C C . GLY A 1 308 ? 0.919 -19.999 8.327 1.00 85.25 308 GLY A C 1
ATOM 2334 O O . GLY A 1 308 ? 1.338 -21.022 7.773 1.00 85.25 308 GLY A O 1
ATOM 2335 N N . LEU A 1 309 ? -0.335 -19.563 8.189 1.00 86.50 309 LEU A N 1
ATOM 2336 C CA . LEU A 1 309 ? -1.384 -20.214 7.402 1.00 86.50 309 LEU A CA 1
ATOM 2337 C C . LEU A 1 309 ? -1.986 -19.259 6.372 1.00 86.50 309 LEU A C 1
ATOM 2339 O O . LEU A 1 309 ? -1.966 -19.579 5.183 1.00 86.50 309 LEU A O 1
ATOM 2343 N N . THR A 1 310 ? -2.473 -18.110 6.828 1.00 89.19 310 THR A N 1
ATOM 2344 C CA . THR A 1 310 ? -3.098 -17.066 6.012 1.00 89.19 310 THR A CA 1
ATOM 2345 C C . THR A 1 310 ? -2.406 -15.731 6.248 1.00 89.19 310 THR A C 1
ATOM 2347 O O . THR A 1 310 ? -1.544 -15.581 7.123 1.00 89.19 310 THR A O 1
ATOM 2350 N N . GLU A 1 311 ? -2.718 -14.764 5.397 1.00 91.06 311 GLU A N 1
ATOM 2351 C CA . GLU A 1 311 ? -2.288 -13.384 5.545 1.00 91.06 311 GLU A CA 1
ATOM 2352 C C . GLU A 1 311 ? -3.503 -12.514 5.846 1.00 91.06 311 GLU A C 1
ATOM 2354 O O . GLU A 1 311 ? -4.495 -12.596 5.133 1.00 91.06 311 GLU A O 1
ATOM 2359 N N . ASP A 1 312 ? -3.404 -11.718 6.908 1.00 91.38 312 ASP A N 1
ATOM 2360 C CA . ASP A 1 312 ? -4.458 -10.825 7.382 1.00 91.38 312 ASP A CA 1
ATOM 2361 C C . ASP A 1 312 ? -4.030 -9.362 7.241 1.00 91.38 312 ASP A C 1
ATOM 2363 O O . ASP A 1 312 ? -2.835 -9.039 7.286 1.00 91.38 312 ASP A O 1
ATOM 2367 N N . ILE A 1 313 ? -5.007 -8.457 7.160 1.00 92.12 313 ILE A N 1
ATOM 2368 C CA . ILE A 1 313 ? -4.799 -7.009 7.095 1.00 92.12 313 ILE A CA 1
ATOM 2369 C C . ILE A 1 313 ? -5.108 -6.306 8.417 1.00 92.12 313 ILE A C 1
ATOM 2371 O O . ILE A 1 313 ? -6.086 -6.577 9.113 1.00 92.12 313 ILE A O 1
ATOM 2375 N N . PHE A 1 314 ? -4.286 -5.311 8.726 1.00 89.94 314 PHE A N 1
ATOM 2376 C CA . PHE A 1 314 ? -4.294 -4.573 9.978 1.00 89.94 314 PHE A CA 1
ATOM 2377 C C . PHE A 1 314 ? -4.027 -3.085 9.737 1.00 89.94 314 PHE A C 1
ATOM 2379 O O . PHE A 1 314 ? -3.585 -2.652 8.669 1.00 89.94 314 PHE A O 1
ATOM 2386 N N . ILE A 1 315 ? -4.265 -2.292 10.776 1.00 89.88 315 ILE A N 1
ATOM 2387 C CA . ILE A 1 315 ? -3.891 -0.881 10.845 1.00 89.88 315 ILE A CA 1
ATOM 2388 C C . ILE A 1 315 ? -3.268 -0.600 12.209 1.00 89.88 315 ILE A C 1
ATOM 2390 O O . ILE A 1 315 ? -3.680 -1.168 13.228 1.00 89.88 315 ILE A O 1
ATOM 2394 N N . VAL A 1 316 ? -2.268 0.272 12.235 1.00 88.62 316 VAL A N 1
ATOM 2395 C CA . VAL A 1 316 ? -1.695 0.757 13.487 1.00 88.62 316 VAL A CA 1
ATOM 2396 C C . VAL A 1 316 ? -2.614 1.822 14.079 1.00 88.62 316 VAL A C 1
ATOM 2398 O O . VAL A 1 316 ? -2.956 2.802 13.427 1.00 88.62 316 VAL A O 1
ATOM 2401 N N . THR A 1 317 ? -3.022 1.643 15.335 1.00 85.31 317 THR A N 1
ATOM 2402 C CA . THR A 1 317 ? -3.931 2.586 16.016 1.00 85.31 317 THR A CA 1
ATOM 2403 C C . THR A 1 317 ? -3.270 3.347 17.163 1.00 85.31 317 THR A C 1
ATOM 2405 O O . THR A 1 317 ? -3.915 4.177 17.795 1.00 85.31 317 THR A O 1
ATOM 2408 N N . SER A 1 318 ? -2.021 3.024 17.511 1.00 85.56 318 SER A N 1
ATOM 2409 C CA . SER A 1 318 ? -1.321 3.639 18.649 1.00 85.56 318 SER A CA 1
ATOM 2410 C C . SER A 1 318 ? -0.300 4.701 18.271 1.00 85.56 318 SER A C 1
ATOM 2412 O O . SER A 1 318 ? 0.128 5.428 19.158 1.00 85.56 318 SER A O 1
ATOM 2414 N N . HIS A 1 319 ? 0.125 4.725 17.012 1.00 88.56 319 HIS A N 1
ATOM 2415 C CA . HIS A 1 319 ? 1.180 5.590 16.505 1.00 88.56 319 HIS A CA 1
ATOM 2416 C C . HIS A 1 319 ? 0.755 6.124 15.148 1.00 88.56 319 HIS A C 1
ATOM 2418 O O . HIS A 1 319 ? 0.176 5.387 14.345 1.00 88.56 319 HIS A O 1
ATOM 2424 N N . THR A 1 320 ? 1.059 7.390 14.920 1.00 91.12 320 THR A N 1
ATOM 2425 C CA . THR A 1 320 ? 0.971 8.027 13.614 1.00 91.12 320 THR A CA 1
ATOM 2426 C C . THR A 1 320 ? 2.176 7.650 12.756 1.00 91.12 320 THR A C 1
ATOM 2428 O O . THR A 1 320 ? 3.184 7.128 13.243 1.00 91.12 320 THR A O 1
ATOM 2431 N N . LEU A 1 321 ? 2.107 7.941 11.461 1.00 92.06 321 LEU A N 1
ATOM 2432 C CA . LEU A 1 321 ? 3.247 7.808 10.559 1.00 92.06 321 LEU A CA 1
ATOM 2433 C C . LEU A 1 321 ? 4.423 8.701 11.000 1.00 92.06 321 LEU A C 1
ATOM 2435 O O . LEU A 1 321 ? 5.577 8.279 10.928 1.00 92.06 321 LEU A O 1
ATOM 2439 N N . ALA A 1 322 ? 4.124 9.898 11.515 1.00 91.88 322 ALA A N 1
ATOM 2440 C CA . ALA A 1 322 ? 5.116 10.817 12.066 1.00 91.88 322 ALA A CA 1
ATOM 2441 C C . ALA A 1 322 ? 5.806 10.245 13.315 1.00 91.88 322 ALA A C 1
ATOM 2443 O O . ALA A 1 322 ? 7.020 10.390 13.459 1.00 91.88 322 ALA A O 1
ATOM 2444 N N . ASP A 1 323 ? 5.069 9.542 14.181 1.00 91.69 323 ASP A N 1
ATOM 2445 C CA . ASP A 1 323 ? 5.657 8.864 15.341 1.00 91.69 323 ASP A CA 1
ATOM 2446 C C . ASP A 1 323 ? 6.655 7.790 14.890 1.00 91.69 323 ASP A C 1
ATOM 2448 O O . ASP A 1 323 ? 7.775 7.749 15.388 1.00 91.69 323 ASP A O 1
ATOM 2452 N N . PHE A 1 324 ? 6.307 6.960 13.897 1.00 90.88 324 PHE A N 1
ATOM 2453 C CA . PHE A 1 324 ? 7.243 5.962 13.355 1.00 90.88 324 PHE A CA 1
ATOM 2454 C C . PHE A 1 324 ? 8.492 6.589 12.741 1.00 90.88 324 PHE A C 1
ATOM 2456 O O . PHE A 1 324 ? 9.585 6.045 12.909 1.00 90.88 324 PHE A O 1
ATOM 2463 N N . TRP A 1 325 ? 8.345 7.721 12.052 1.00 92.75 325 TRP A N 1
ATOM 2464 C CA . TRP A 1 325 ? 9.485 8.478 11.549 1.00 92.75 325 TRP A CA 1
ATOM 2465 C C . TRP A 1 325 ? 10.396 8.925 12.693 1.00 92.75 325 TRP A C 1
ATOM 2467 O O . TRP A 1 325 ? 11.577 8.589 12.695 1.00 92.75 325 TRP A O 1
ATOM 2477 N N . GLN A 1 326 ? 9.842 9.581 13.715 1.00 91.00 326 GLN A N 1
ATOM 2478 C CA . GLN A 1 326 ? 10.610 10.049 14.872 1.00 91.00 326 GLN A CA 1
ATOM 2479 C C . GLN A 1 326 ? 11.303 8.901 15.611 1.00 91.00 326 GLN A C 1
ATOM 2481 O O . GLN A 1 326 ? 12.485 9.009 15.938 1.00 91.00 326 GLN A O 1
ATOM 2486 N N . LEU A 1 327 ? 10.604 7.786 15.826 1.00 88.56 327 LEU A N 1
ATOM 2487 C CA . LEU A 1 327 ? 11.164 6.577 16.434 1.00 88.56 327 LEU A CA 1
ATOM 2488 C C . LEU A 1 327 ? 12.342 6.024 15.622 1.00 88.56 327 LEU A C 1
ATOM 2490 O O . LEU A 1 327 ? 13.335 5.580 16.191 1.00 88.56 327 LEU A O 1
ATOM 2494 N N . ALA A 1 328 ? 12.250 6.060 14.293 1.00 89.00 328 ALA A N 1
ATOM 2495 C CA . ALA A 1 328 ? 13.305 5.575 13.413 1.00 89.00 328 ALA A CA 1
ATOM 2496 C C . ALA A 1 328 ? 14.506 6.533 13.309 1.00 89.00 328 ALA A C 1
ATOM 2498 O O . ALA A 1 328 ? 15.610 6.068 13.034 1.00 89.00 328 ALA A O 1
ATOM 2499 N N . THR A 1 329 ? 14.320 7.840 13.524 1.00 88.75 329 THR A N 1
ATOM 2500 C CA . THR A 1 329 ? 15.389 8.852 13.410 1.00 88.75 329 THR A CA 1
ATOM 2501 C C . THR A 1 329 ? 16.039 9.241 14.736 1.00 88.75 329 THR A C 1
ATOM 2503 O O . THR A 1 329 ? 17.084 9.889 14.736 1.00 88.75 329 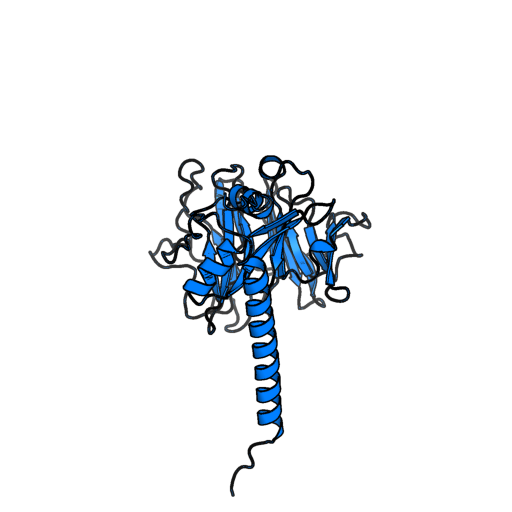THR A O 1
ATOM 2506 N N . THR A 1 330 ? 15.426 8.917 15.875 1.00 81.69 330 THR A N 1
ATOM 2507 C CA . THR A 1 330 ? 15.957 9.318 17.185 1.00 81.69 330 THR A CA 1
ATOM 2508 C C . THR A 1 330 ? 17.159 8.448 17.555 1.00 81.69 330 THR A C 1
ATOM 2510 O O . THR A 1 330 ? 17.046 7.226 17.657 1.00 81.69 330 THR A O 1
ATOM 2513 N N . GLU A 1 331 ? 18.324 9.067 17.779 1.00 58.72 331 GLU A N 1
ATOM 2514 C CA . GLU A 1 331 ? 19.501 8.345 18.271 1.00 58.72 331 GLU A CA 1
ATOM 2515 C C . GLU A 1 331 ? 19.222 7.740 19.661 1.00 58.72 331 GLU A C 1
ATOM 2517 O O . GLU A 1 331 ? 18.653 8.413 20.526 1.00 58.72 331 GLU A O 1
ATOM 2522 N N . PRO A 1 332 ? 19.654 6.495 19.935 1.00 54.44 332 PRO A N 1
ATOM 2523 C CA . PRO A 1 332 ? 19.558 5.939 21.275 1.00 54.44 332 PRO A CA 1
ATOM 2524 C C . PRO A 1 332 ? 20.420 6.769 22.237 1.00 54.44 332 PRO A C 1
ATOM 2526 O O . PRO A 1 332 ? 21.648 6.780 22.128 1.00 54.44 332 PRO A O 1
ATOM 2529 N N . GLU A 1 333 ? 19.796 7.451 23.203 1.00 48.72 333 GLU A N 1
ATOM 2530 C CA . GLU A 1 333 ? 20.530 8.161 24.253 1.00 48.72 333 GLU A CA 1
ATOM 2531 C C . GLU A 1 333 ? 21.375 7.167 25.069 1.00 48.72 333 GLU A C 1
ATOM 2533 O O . GLU A 1 333 ? 20.883 6.419 25.919 1.00 48.72 333 GLU A O 1
ATOM 2538 N N . PHE A 1 334 ? 22.688 7.169 24.837 1.00 40.59 334 PHE A N 1
ATOM 2539 C CA . PHE A 1 334 ? 23.652 6.467 25.678 1.00 40.59 334 PHE A CA 1
ATOM 2540 C C . PHE A 1 334 ? 23.869 7.251 26.978 1.00 40.59 334 PHE A C 1
ATOM 2542 O O . PHE A 1 334 ? 24.851 7.980 27.132 1.00 40.59 334 PHE A O 1
ATOM 2549 N N . SER A 1 335 ? 22.988 7.081 27.964 1.00 39.53 335 SER A N 1
ATOM 2550 C CA . SER A 1 335 ? 23.341 7.435 29.340 1.00 39.53 335 SER A CA 1
ATOM 2551 C C . SER A 1 335 ? 24.252 6.340 29.901 1.00 39.53 335 SER A C 1
ATOM 2553 O O . SER A 1 335 ? 23.798 5.229 30.194 1.00 39.53 335 SER A O 1
ATOM 2555 N N . LEU A 1 336 ? 25.549 6.624 30.035 1.00 34.75 336 LEU A N 1
ATOM 2556 C CA . LEU A 1 336 ? 26.433 5.772 30.830 1.00 34.75 336 LEU A CA 1
ATOM 2557 C C . LEU A 1 336 ? 25.908 5.749 32.278 1.00 34.75 336 LEU A C 1
ATOM 2559 O O . LEU A 1 336 ? 25.572 6.815 32.796 1.00 34.75 336 LEU A O 1
ATOM 2563 N N . PRO A 1 337 ? 25.815 4.578 32.933 1.00 45.75 337 PRO A N 1
ATOM 2564 C CA . PRO A 1 337 ? 25.464 4.534 34.346 1.00 45.75 337 PRO A CA 1
ATOM 2565 C C . PRO A 1 337 ? 26.520 5.300 35.155 1.00 45.75 337 PRO A C 1
ATOM 2567 O O . PRO A 1 337 ? 27.715 5.032 35.001 1.00 45.75 337 PRO A O 1
ATOM 2570 N N . GLU A 1 338 ? 26.070 6.254 35.977 1.00 47.72 338 GLU A N 1
ATOM 2571 C CA . GLU A 1 338 ? 26.892 6.906 37.011 1.00 47.72 338 GLU A CA 1
ATOM 2572 C C . GLU A 1 338 ? 27.376 5.906 38.073 1.00 47.72 338 GLU A C 1
ATOM 2574 O O . GLU A 1 338 ? 26.601 4.994 38.454 1.00 47.72 338 GLU A O 1
#

Nearest PDB structures (foldseek):
  7lbv-assembly1_A  TM=4.549E-01  e=9.817E-06  Cutibacterium acnes
  7mhu-assembly2_B  TM=4.995E-01  e=4.325E-05  Bacteroides acidifaciens
  4bbw-assembly1_A  TM=4.809E-01  e=6.014E-05  Bacteroides thetaiotaomicron
  4q6k-assembly1_A  TM=4.559E-01  e=2.508E-04  Bacteroides caccae ATCC 43185
  8ctg-assembly1_C  TM=3.525E-01  e=1.244E-01  Homo sapiens

Radius of gyration: 20.39 Å; Cα contacts (8 Å, |Δi|>4): 805; chains: 1; bounding box: 50×72×58 Å

Solvent-accessible surface area (backbone atoms only — not comparable to full-atom values): 17970 Å² total; per-residue (Å²): 135,82,84,78,80,55,70,65,60,57,49,54,52,54,51,56,53,49,58,52,51,54,49,52,50,50,45,52,53,56,51,60,67,55,65,78,60,68,86,72,88,68,80,72,50,44,71,57,86,60,73,66,54,25,29,78,88,74,49,54,74,54,51,93,84,35,42,29,32,56,30,39,48,39,50,33,66,74,42,22,38,37,40,34,28,32,35,27,49,79,49,100,77,48,54,65,74,23,26,28,48,33,38,25,43,33,75,45,59,54,45,85,86,74,60,53,72,50,41,20,45,83,69,43,62,39,16,54,76,77,42,50,51,69,35,92,56,87,71,44,60,37,71,35,50,42,86,84,21,31,39,40,39,30,34,36,71,93,59,78,36,25,29,28,34,36,64,35,54,29,76,58,86,52,56,64,36,60,73,42,74,49,47,21,64,92,56,26,72,19,45,60,29,27,49,34,86,84,56,61,36,34,33,27,29,37,85,89,79,37,35,23,33,40,31,42,48,77,35,64,76,64,75,59,49,71,36,63,79,43,42,72,39,66,24,30,25,57,44,56,42,89,63,65,75,32,97,50,33,30,38,28,30,33,83,63,34,33,37,25,28,34,38,82,92,40,75,62,40,52,31,54,52,56,21,57,38,31,54,75,73,54,34,41,53,65,34,54,27,52,28,66,70,89,41,72,86,57,13,17,41,24,25,11,32,32,65,86,86,39,25,35,54,44,48,47,77,70,51,29,46,44,50,54,46,50,54,6,52,54,76,68,82,81,74,75,83,128

Secondary structure (DSSP, 8-state):
------HHHHHHHHHHHHHHHHHHHHHHHHHHHHTTS----PPPP-B--S-SSBBTTS-BS--TTS--EEEEEEE-TTS-EEEEEEE-S--SSPPTTSBEEEEEEBSS---TTT-PPPPBPPPEE-EETTS---BSSPPPEEEEE-SS-EEEEEEEGGGTTEEEEEEE-TT----EE--EE-S-GGGTTSEEEEE-TTSS-EEEEETTTTEEEEE-TTSSSPPPEEEGGGTTEEEEEEPPHHHHSSSSEEEEEETTS-EEEEETTEEEEEE-HHHHHHHHTT-EEEEEEEE--SSTTT-EEEEEEE-SS-EEEEEB-S--HHHHHHHHHS--------

Mean predicted aligned error: 9.38 Å

Foldseek 3Di:
DDDDPDPVVVVVVVVVVVVVVVLVVVLVVVVVVVVVFAPPPDPFQDFPPPQLAAAPVRDHPWDPPWAWFDWAWEQFPQQKIKTWTWIQDDDPQADHQWIFIKIWIAPDHQDPVVLRHGYTYDIDTQAAPRGTQGHNDYKAWEWAADQAWIKIWTQRVVVLRFTWIFTGGRRPPDRYTHIGHFLQPVCRNWGWAYAERVRQWTWTADPVVQWIWIDGSNDNHTDTLTQRLLRQFLHWEFDDCVLQVAPGWIQTHHWQGKTWIAGSVGTQFIDCSRSVNQVVVQWTWRGKYWYCSVDQVSTWIKTWTDNPRYITITTGDPDHPSRRSCNGRDRRPPDDDD

Sequence (338 aa):
MKPSFGFREVLARLFAYNVWYTRIFAILFGILFLYSCSNNRELPVKLSKEPTFQLTNGGTISTDLYNEYNPVLVKLNNNKLALFYGFDGPCADCTEGLHHIMVAISTSEFDDQSGSLPTFEEPSPLLPGGGPINHSEFLRFSVHASASGVTVYYNNPDNSDNLEYLSFPADMNTLFTSSSSISNSNFQTFTIGGVSEDGTEVMAYDENTFSGYIFNPSGTSDPAIPVDELAGSVGAIFVPASASGEPVALLGLYTGGTFTAVTEDGLLGGTPDLSVSLLREGLFLSRAAGFLSGSEFNDTITFSANDGLTEDIFIVTSHTLADFWQLATTEPEFSLPE